Protein 5A8C (pdb70)

Sequence (299 aa):
ADYPIFSSQRFTADPAAVVYNGRLYIYCSHDSDATPGQSTYNIPDIITCISTDDLKNWTDHGEVFNAKRDSRWASSVSWAPSIVYRNNKFYLYYGNGGNNGIGVAVSDSPTGPFKDPLPGPLVSWNTPGVQPAQNMWLLFDPGVFVDDDGQAYMYFGGNGQNNIRVIKLGNDMISTVGSSAMMTTMSSAPRFFEAAYMHKYNGKYYFSYASDFSQGASKIEYMMSDKPTTGFQYKGVILPQPPDNYSNNNHHAIVEYKGNWYVVYHNRTVAKKQRGLDPVYQRNVCIDQMFYNADGTIKKQVVPTVDGLK

Nearest PDB structures (foldseek):
  5a8d-assembly1_A  TM=8.821E-01  e=5.296E-48  Acetivibrio thermocellus
  3c7o-assembly1_A  TM=9.087E-01  e=6.779E-29  Bacillus subtilis
  6euh-assembly2_B  TM=7.669E-01  e=1.061E-15  Bacteroides thetaiotaomicron VPI-5482
  3vsf-assembly4_D  TM=7.331E-01  e=1.934E-12  Acetivibrio thermocellus ATCC 27405
  6euj-assembly1_C  TM=7.008E-01  e=7.853E-12  Bacteroides thetaiotaomicron VPI-5482

Secondary structure (DSSP, 8-state):
--SSS--SSEEEEEEEEEETTEEEEEEEEEPPP-TT--S----EEEEEEESSSS--EEEEEEEEHHHH-SS-S--EEEEEEEETTEEEEEE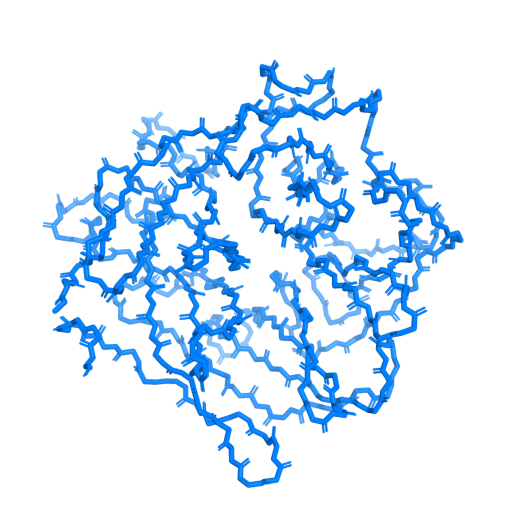E-TTS-EEEEEESSTT---B--SSS-SB-TTSTTT-S-SS------EEEE-TTS-EEEEEE-SSTT-EEEEEE-TTSSSEEEEEEEE--TTEEEEEEEEEETTEEEEEEEE-SBTBS--EEEEEESSSSS--EEEEEEE-PPTT-TT-----EEEEETTEEEEEEEE-HHHHHHT---TT--EEEEEEE-B-TTSPBPPP---SS---

Structure (mmCIF, N/CA/C/O backbone):
data_5A8C
#
_entry.id   5A8C
#
_cell.length_a   45.440
_cell.length_b   67.700
_cell.length_c   51.010
_cell.angle_alpha   90.00
_cell.angle_beta   113.09
_cell.angle_gamma   90.00
#
_symmetry.space_group_name_H-M   'P 1 21 1'
#
loop_
_entity.id
_entity.type
_entity.pdbx_description
1 polymer 'CARBOHYDRATE BINDING FAMILY 6'
2 non-polymer 'CALCIUM ION'
3 non-polymer 2-AMINO-2-HYDROXYMETHYL-PROPANE-1,3-DIOL
4 water water
#
loop_
_atom_site.group_PDB
_atom_site.id
_atom_site.type_symbol
_atom_site.label_atom_id
_atom_site.label_alt_id
_atom_site.label_comp_id
_atom_site.label_asym_id
_atom_site.label_entity_id
_atom_site.label_seq_id
_atom_site.pdbx_PDB_ins_code
_atom_site.Cartn_x
_atom_site.Cartn_y
_atom_site.Cartn_z
_atom_site.occupancy
_atom_site.B_iso_or_equiv
_atom_site.auth_seq_id
_atom_site.auth_comp_id
_atom_site.auth_asym_id
_atom_site.auth_atom_id
_atom_site.pdbx_PDB_model_num
ATOM 1 N N . ALA A 1 27 ? 0.428 27.386 52.912 1.00 22.93 31 ALA A N 1
ATOM 2 C CA . ALA A 1 27 ? 1.056 27.578 51.608 1.00 18.05 31 ALA A CA 1
ATOM 3 C C . ALA A 1 27 ? 0.778 26.397 50.742 1.00 16.49 31 ALA A C 1
ATOM 4 O O . ALA A 1 27 ? 0.534 25.290 51.217 1.00 21.45 31 ALA A O 1
ATOM 6 N N . ASP A 1 28 ? 0.913 26.593 49.453 1.00 13.73 32 ASP A N 1
ATOM 7 C CA . ASP A 1 28 ? 0.515 25.565 48.518 1.00 12.61 32 ASP A CA 1
ATOM 8 C C . ASP A 1 28 ? 1.675 24.702 48.102 1.00 11.19 32 ASP A C 1
ATOM 9 O O . ASP A 1 28 ? 2.847 25.128 48.100 1.00 12.10 32 ASP A O 1
ATOM 14 N N . TYR A 1 29 ? 1.375 23.478 47.678 1.00 11.64 33 TYR A N 1
ATOM 15 C CA . TYR A 1 29 ? 2.317 22.636 46.982 1.00 10.87 33 TYR A CA 1
ATOM 16 C C . TYR A 1 29 ? 1.556 21.832 45.933 1.00 11.12 33 TYR A C 1
ATOM 17 O O . TYR A 1 29 ? 0.615 21.113 46.283 1.00 13.20 33 TYR A O 1
ATOM 26 N N . PRO A 1 30 ? 1.945 21.895 44.671 1.00 10.36 34 PRO A N 1
ATOM 27 C CA . PRO A 1 30 ? 3.018 22.721 44.112 1.00 9.86 34 PRO A CA 1
ATOM 28 C C . PRO A 1 30 ? 2.637 24.216 44.101 1.00 9.13 34 PRO A C 1
ATOM 29 O O . PRO A 1 30 ? 1.464 24.568 44.140 1.00 10.43 34 PRO A O 1
ATOM 33 N N . ILE A 1 31 ? 3.646 25.085 44.056 1.00 7.57 35 ILE A N 1
ATOM 34 C CA . ILE A 1 31 ? 3.383 26.509 44.100 1.00 7.96 35 ILE A CA 1
ATOM 35 C C . ILE A 1 31 ? 2.836 27.087 42.817 1.00 8.35 35 ILE A C 1
ATOM 36 O O . ILE A 1 31 ? 2.158 28.119 42.847 1.00 10.13 35 ILE A O 1
ATOM 41 N N . PHE A 1 32 ? 3.142 26.469 41.673 1.00 7.54 36 PHE A N 1
ATOM 42 C CA . PHE A 1 32 ? 2.815 27.035 40.358 1.00 7.53 36 PHE A CA 1
ATOM 43 C C . PHE A 1 32 ? 2.675 25.937 39.347 1.00 7.65 36 PHE A C 1
ATOM 44 O O . PHE A 1 32 ? 3.656 25.241 39.040 1.00 8.31 36 PHE A O 1
ATOM 52 N N . SER A 1 33 ? 1.485 25.778 38.805 1.00 8.13 37 SER A N 1
ATOM 53 C CA A SER A 1 33 ? 1.239 24.684 37.853 0.80 8.90 37 SER A CA 1
ATOM 54 C CA B SER A 1 33 ? 1.097 24.688 37.924 0.20 7.92 37 SER A CA 1
ATOM 55 C C . SER A 1 33 ? 0.686 25.136 36.523 1.00 8.08 37 SER A C 1
ATOM 56 O O . SER A 1 33 ? 0.370 24.288 35.698 1.00 9.61 37 SER A O 1
ATOM 61 N N . GLN A 1 34 ? 0.578 26.446 36.302 1.00 7.49 38 GLN A N 1
ATOM 62 C CA . GLN A 1 34 ? -0.071 26.910 35.067 1.00 7.52 38 GLN A CA 1
ATOM 63 C C . GLN A 1 34 ? 0.620 26.433 33.812 1.00 7.80 38 GLN A C 1
ATOM 64 O O . GLN A 1 34 ? -0.026 26.064 32.832 1.00 9.11 38 GLN A O 1
ATOM 70 N N . ARG A 1 35 ? 1.950 26.520 33.821 1.00 7.35 39 ARG A N 1
ATOM 71 C CA . ARG A 1 35 ? 2.819 26.098 32.768 1.00 7.69 39 ARG A CA 1
ATOM 72 C C . ARG A 1 35 ? 3.992 25.410 33.429 1.00 6.99 39 ARG A C 1
ATOM 73 O O . ARG A 1 35 ? 4.251 25.649 34.601 1.00 7.62 39 ARG A O 1
ATOM 81 N N . PHE A 1 36 ? 4.722 24.583 32.675 1.00 6.83 40 PHE A N 1
ATOM 82 C CA . PHE A 1 36 ? 5.854 23.861 33.262 1.00 6.30 40 PHE A CA 1
ATOM 83 C C . PHE A 1 36 ? 7.095 24.760 33.347 1.00 6.00 40 PHE A C 1
ATOM 84 O O . PHE A 1 36 ? 7.364 25.569 32.449 1.00 6.97 40 PHE A O 1
ATOM 92 N N . THR A 1 37 ? 7.825 24.591 34.445 1.00 5.99 41 THR A N 1
ATOM 93 C CA . THR A 1 37 ? 8.951 25.465 34.789 1.00 6.30 41 THR A CA 1
ATOM 94 C C . THR A 1 37 ? 10.074 24.639 35.367 1.00 5.70 41 THR A C 1
ATOM 95 O O . THR A 1 37 ? 9.868 23.653 36.083 1.00 6.28 41 THR A O 1
ATOM 99 N N . ALA A 1 38 ? 11.318 25.081 35.097 1.00 5.45 42 ALA A N 1
ATOM 100 C CA . ALA A 1 38 ? 12.506 24.342 35.517 1.00 5.29 42 ALA A CA 1
ATOM 101 C C . ALA A 1 38 ? 13.666 25.310 35.780 1.00 4.72 42 ALA A C 1
ATOM 102 O O . ALA A 1 38 ? 13.621 26.496 35.419 1.00 5.47 42 ALA A O 1
ATOM 104 N N . ASP A 1 39 ? 14.687 24.777 36.426 1.00 4.76 43 ASP A N 1
ATOM 105 C CA . ASP A 1 39 ? 15.998 25.500 36.497 1.00 4.74 43 ASP A CA 1
ATOM 106 C C . ASP A 1 39 ? 15.881 26.896 37.080 1.00 4.66 43 ASP A C 1
ATOM 107 O O . ASP A 1 39 ? 16.354 27.879 36.504 1.00 5.43 43 ASP A O 1
ATOM 112 N N . PRO A 1 40 ? 15.205 27.038 38.230 1.00 4.88 44 PRO A N 1
ATOM 113 C CA . PRO A 1 40 ? 14.937 28.380 38.743 1.00 4.93 44 PRO A CA 1
ATOM 114 C C . PRO A 1 40 ? 16.162 29.181 39.148 1.00 4.72 44 PRO A C 1
ATOM 115 O O . PRO A 1 40 ? 17.164 28.605 39.641 1.00 5.71 44 PRO A O 1
ATOM 119 N N . ALA A 1 41 ? 16.016 30.489 39.071 1.00 5.14 45 ALA A N 1
ATOM 120 C CA . ALA A 1 41 ? 16.911 31.454 39.687 1.00 5.58 45 ALA A CA 1
ATOM 121 C C . ALA A 1 41 ? 16.039 32.527 40.334 1.00 5.45 45 ALA A C 1
ATOM 122 O O . ALA A 1 41 ? 14.938 32.797 39.878 1.00 8.80 45 ALA A O 1
ATOM 124 N N . ALA A 1 42 ? 16.532 33.178 41.364 1.00 5.77 46 ALA A N 1
ATOM 125 C CA . ALA A 1 42 ? 15.696 34.088 42.153 1.00 6.52 46 ALA A CA 1
ATOM 126 C C . ALA A 1 42 ? 16.401 35.360 42.519 1.00 6.41 46 ALA A C 1
ATOM 127 O O . ALA A 1 42 ? 17.610 35.386 42.751 1.00 7.03 46 ALA A O 1
ATOM 129 N N . VAL A 1 43 ? 15.637 36.451 42.638 1.00 6.59 47 VAL A N 1
ATOM 130 C CA . VAL A 1 43 ? 16.148 37.719 43.124 1.00 6.73 47 VAL A CA 1
ATOM 131 C C . VAL A 1 43 ? 15.089 38.388 43.970 1.00 6.50 47 VAL A C 1
ATOM 132 O O . VAL A 1 43 ? 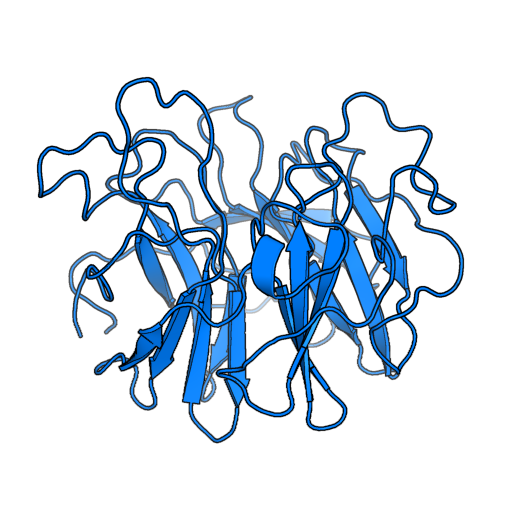13.882 38.229 43.720 1.00 7.33 47 VAL A O 1
ATOM 136 N N . VAL A 1 44 ? 15.528 39.180 44.925 1.00 6.64 48 VAL A N 1
ATOM 137 C CA . VAL A 1 44 ? 14.632 39.975 45.765 1.00 7.13 48 VAL A CA 1
ATOM 138 C C . VAL A 1 44 ? 14.672 41.424 45.283 1.00 7.45 48 VAL A C 1
ATOM 139 O O . VAL A 1 44 ? 15.764 41.987 45.047 1.00 8.63 48 VAL A O 1
ATOM 143 N N . TYR A 1 45 ? 13.503 42.019 45.120 1.00 7.76 49 TYR A N 1
ATOM 144 C CA . TYR A 1 45 ? 13.402 43.393 44.667 1.00 8.21 49 TYR A CA 1
ATOM 145 C C . TYR A 1 45 ? 12.133 43.985 45.246 1.00 8.91 49 TYR A C 1
ATOM 146 O O . TYR A 1 45 ? 11.045 43.420 45.091 1.00 9.22 49 TYR A O 1
ATOM 155 N N . ASN A 1 46 ? 12.258 45.156 45.873 1.00 9.96 50 ASN A N 1
ATOM 156 C CA . ASN A 1 46 ? 11.112 45.899 46.414 1.00 11.84 50 ASN A CA 1
ATOM 157 C C . ASN A 1 46 ? 10.171 45.052 47.226 1.00 10.64 50 ASN A C 1
ATOM 158 O O . ASN A 1 46 ? 8.949 45.120 47.088 1.00 12.55 50 ASN A O 1
ATOM 163 N N . GLY A 1 47 ? 10.753 44.215 48.073 1.00 9.91 51 GLY A N 1
ATOM 164 C CA . GLY A 1 47 ? 10.007 43.437 49.010 1.00 10.36 51 GLY A CA 1
ATOM 165 C C . GLY A 1 47 ? 9.435 42.141 48.475 1.00 9.69 51 GLY A C 1
ATOM 166 O O . GLY A 1 47 ? 8.788 41.446 49.244 1.00 10.71 51 GLY A O 1
ATOM 167 N N . ARG A 1 48 ? 9.646 41.846 47.191 1.00 8.80 52 ARG A N 1
ATOM 168 C CA . ARG A 1 48 ? 9.133 40.635 46.574 1.00 8.51 52 ARG A CA 1
ATOM 169 C C . ARG A 1 48 ? 10.283 39.714 46.214 1.00 7.90 52 ARG A C 1
ATOM 170 O O . ARG A 1 48 ? 11.387 40.139 45.853 1.00 8.49 52 ARG A O 1
ATOM 178 N N . LEU A 1 49 ? 9.982 38.420 46.234 1.00 7.73 53 LEU A N 1
ATOM 179 C CA . LEU A 1 49 ? 10.866 37.366 45.734 1.00 7.29 53 LEU A CA 1
ATOM 180 C C . LEU A 1 49 ? 10.391 36.982 44.340 1.00 6.97 53 LEU A C 1
ATOM 181 O O . LEU A 1 49 ? 9.240 36.536 44.181 1.00 8.11 53 LEU A O 1
ATOM 186 N N . TYR A 1 50 ? 11.246 37.206 43.345 1.00 6.61 54 TYR A N 1
ATOM 187 C CA . TYR A 1 50 ? 10.982 36.876 41.950 1.00 6.96 54 TYR A CA 1
ATOM 188 C C . TYR A 1 50 ? 11.764 35.621 41.624 1.00 6.78 54 TYR A C 1
ATOM 189 O O . TYR A 1 50 ? 12.954 35.520 41.890 1.00 8.03 54 TYR A O 1
ATOM 198 N N . ILE A 1 51 ? 11.077 34.683 40.942 1.00 6.36 55 ILE A N 1
ATOM 199 C CA . ILE A 1 51 ? 11.709 33.433 40.456 1.00 6.39 55 ILE A CA 1
ATOM 200 C C . ILE A 1 51 ? 11.562 33.390 38.942 1.00 6.05 55 ILE A C 1
ATOM 201 O O . ILE A 1 51 ? 10.461 33.589 38.410 1.00 7.92 55 ILE A O 1
ATOM 206 N N . TYR A 1 52 ? 12.704 33.169 38.273 1.00 5.45 56 TYR A N 1
ATOM 207 C CA . TYR A 1 52 ? 12.765 33.061 36.827 1.00 5.52 56 TYR A CA 1
ATOM 208 C C . TYR A 1 52 ? 13.107 31.624 36.498 1.00 5.50 56 TYR A C 1
ATOM 209 O O . TYR A 1 52 ? 14.053 31.069 37.094 1.00 6.25 56 TYR A O 1
ATOM 218 N N . CYS A 1 53 ? 12.450 31.053 35.501 1.00 5.50 57 CYS A N 1
ATOM 219 C CA . CYS A 1 53 ? 12.591 29.639 35.213 1.00 5.57 57 CYS A CA 1
ATOM 220 C C . CYS A 1 53 ? 12.699 29.413 33.705 1.00 5.54 57 CYS A C 1
ATOM 221 O O . CYS A 1 53 ? 12.078 30.117 32.910 1.00 6.07 57 CYS A O 1
ATOM 224 N N . SER A 1 54 ? 13.430 28.365 33.328 1.00 5.52 58 SER A N 1
ATOM 225 C CA . SER A 1 54 ? 13.221 27.774 32.009 1.00 5.58 58 SER A CA 1
ATOM 226 C C . SER A 1 54 ? 11.739 27.470 31.834 1.00 5.67 58 SER A C 1
ATOM 227 O O . SER A 1 54 ? 11.172 26.808 32.715 1.00 6.28 58 SER A O 1
ATOM 230 N N . HIS A 1 55 ? 11.116 27.924 30.759 1.00 5.59 59 HIS A N 1
ATOM 231 C CA . HIS A 1 55 ? 9.738 27.504 30.459 1.00 6.02 59 HIS A CA 1
ATOM 232 C C . HIS A 1 55 ? 9.781 26.206 29.651 1.00 6.07 59 HIS A C 1
ATOM 233 O O . HIS A 1 55 ? 10.207 26.209 28.496 1.00 7.48 59 HIS A O 1
ATOM 240 N N . ASP A 1 56 ? 9.466 25.084 30.294 1.00 6.21 60 ASP A N 1
ATOM 241 C CA . ASP A 1 56 ? 9.323 23.815 29.614 1.00 6.68 60 ASP A CA 1
ATOM 242 C C . ASP A 1 56 ? 8.036 23.860 28.798 1.00 6.57 60 ASP A C 1
ATOM 243 O O . ASP A 1 56 ? 6.947 23.829 29.377 1.00 7.88 60 ASP A O 1
ATOM 248 N N . SER A 1 57 ? 8.137 23.932 27.490 1.00 7.27 61 SER A N 1
ATOM 249 C CA . SER A 1 57 ? 6.942 23.973 26.648 1.00 7.89 61 SER A CA 1
ATOM 250 C C . SER A 1 57 ? 6.116 22.702 26.824 1.00 7.17 61 SER A C 1
ATOM 251 O O . SER A 1 57 ? 6.640 21.623 27.077 1.00 7.93 61 SER A O 1
ATOM 254 N N . ASP A 1 58 ? 4.792 22.817 26.712 1.00 7.82 62 ASP A N 1
ATOM 255 C CA . ASP A 1 58 ? 3.978 21.628 26.728 1.00 7.80 62 ASP A CA 1
ATOM 256 C C . ASP A 1 58 ? 4.523 20.604 25.734 1.00 7.41 62 ASP A C 1
ATOM 257 O O . ASP A 1 58 ? 4.884 20.943 24.604 1.00 7.99 62 ASP A O 1
ATOM 262 N N . ALA A 1 59 ? 4.540 19.352 26.139 1.00 7.70 63 ALA A N 1
ATOM 263 C CA . ALA A 1 59 ? 5.141 18.287 25.345 1.00 8.34 63 ALA A CA 1
ATOM 264 C C . ALA A 1 59 ? 4.555 18.171 23.958 1.00 8.75 63 ALA A C 1
ATOM 265 O O . ALA A 1 59 ? 3.334 18.324 23.816 1.00 10.85 63 ALA A O 1
ATOM 267 N N . THR A 1 60 ? 5.400 17.880 22.986 1.00 8.92 64 THR A N 1
ATOM 268 C CA . THR A 1 60 ? 4.962 17.700 21.616 1.00 10.05 64 THR A CA 1
ATOM 269 C C . THR A 1 60 ? 5.236 16.284 21.166 1.00 9.51 64 THR A C 1
ATOM 270 O O . THR A 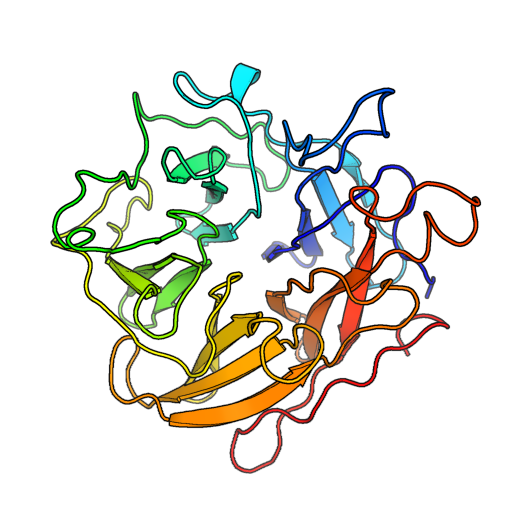1 60 ? 6.209 15.680 21.612 1.00 10.69 64 THR A O 1
ATOM 274 N N . PRO A 1 61 ? 4.449 15.748 20.222 1.00 10.37 65 PRO A N 1
ATOM 275 C CA . PRO A 1 61 ? 4.759 14.439 19.672 1.00 11.03 65 PRO A CA 1
ATOM 276 C C . PRO A 1 61 ? 6.097 14.449 18.953 1.00 11.36 65 PRO A C 1
ATOM 277 O O . PRO A 1 61 ? 6.384 15.349 18.166 1.00 12.87 65 PRO A O 1
ATOM 281 N N . GLY A 1 62 ? 6.917 13.462 19.299 1.00 11.93 66 GLY A N 1
ATOM 282 C CA . GLY A 1 62 ? 8.265 13.385 18.765 1.00 12.96 66 GLY A CA 1
ATOM 283 C C . GLY A 1 62 ? 9.344 14.038 19.593 1.00 12.09 66 GLY A C 1
ATOM 284 O O . GLY A 1 62 ? 10.519 13.931 19.251 1.00 14.37 66 GLY A O 1
ATOM 285 N N . GLN A 1 63 ? 8.978 14.722 20.664 1.00 10.38 67 GLN A N 1
ATOM 286 C CA . GLN A 1 63 ? 9.945 15.436 21.449 1.00 9.25 67 GLN A CA 1
ATOM 287 C C . GLN A 1 63 ? 10.953 14.518 22.083 1.00 9.55 67 GLN A C 1
ATOM 288 O O . GLN A 1 63 ? 10.593 13.573 22.780 1.00 11.74 67 GLN A O 1
ATOM 294 N N . SER A 1 64 ? 12.234 14.815 21.862 1.00 9.24 68 SER A N 1
ATOM 295 C CA . SER A 1 64 ? 13.311 13.999 22.425 1.00 10.13 68 SER A CA 1
ATOM 296 C C . SER A 1 64 ? 14.452 14.860 22.971 1.00 9.49 68 SER A C 1
ATOM 297 O O . SER A 1 64 ? 15.552 14.375 23.180 1.00 12.17 68 SER A O 1
ATOM 300 N N . THR A 1 65 ? 14.190 16.139 23.198 1.00 8.53 69 THR A N 1
ATOM 301 C CA . THR A 1 65 ? 15.113 17.025 23.877 1.00 9.37 69 THR A CA 1
ATOM 302 C C . THR A 1 65 ? 14.276 18.197 24.421 1.00 7.84 69 THR A C 1
ATOM 303 O O . THR A 1 65 ? 13.050 18.234 24.302 1.00 8.07 69 THR A O 1
ATOM 307 N N . TYR A 1 66 ? 14.974 19.116 25.065 1.00 7.59 70 TYR A N 1
ATOM 308 C CA . TYR A 1 66 ? 14.355 20.288 25.627 1.00 7.35 70 TYR A CA 1
ATOM 309 C C . TYR A 1 66 ? 13.570 21.072 24.586 1.00 7.58 70 TYR A C 1
ATOM 310 O O . TYR A 1 66 ? 13.927 21.081 23.401 1.00 8.53 70 TYR A O 1
ATOM 319 N N . ASN A 1 67 ? 12.554 21.796 25.049 1.00 6.82 71 ASN A N 1
ATOM 320 C CA . ASN A 1 67 ? 11.889 22.815 24.245 1.00 7.05 71 ASN A CA 1
ATOM 321 C C . ASN A 1 67 ? 11.616 24.010 25.151 1.00 6.50 71 ASN A C 1
ATOM 322 O O . ASN A 1 67 ? 10.530 24.122 25.718 1.00 7.30 71 ASN A O 1
ATOM 327 N N . ILE A 1 68 ? 12.668 24.810 25.350 1.00 6.63 72 ILE A N 1
ATOM 328 C CA . ILE A 1 68 ? 12.689 25.930 26.301 1.00 6.67 72 ILE A CA 1
ATOM 329 C C . ILE A 1 68 ? 12.992 27.210 25.479 1.00 6.64 72 ILE A C 1
ATOM 330 O O . ILE A 1 68 ? 14.166 27.614 25.358 1.00 6.81 72 ILE A O 1
ATOM 335 N N . PRO A 1 69 ? 11.967 27.848 24.906 1.00 6.81 73 PRO A N 1
ATOM 336 C CA . PRO A 1 69 ? 12.174 28.991 24.031 1.00 7.41 73 PRO A CA 1
ATOM 337 C C . PRO A 1 69 ? 12.213 30.310 24.768 1.00 6.96 73 PRO A C 1
ATOM 338 O O . PRO A 1 69 ? 12.512 31.348 24.187 1.00 7.82 73 PRO A O 1
ATOM 342 N N . ASP A 1 70 ? 11.754 30.281 26.022 1.00 6.48 74 ASP A N 1
ATOM 343 C CA . ASP A 1 70 ? 11.465 31.484 26.782 1.00 6.68 74 ASP A CA 1
ATOM 344 C C . ASP A 1 70 ? 11.641 31.208 28.295 1.00 6.13 74 ASP A C 1
ATOM 345 O O . ASP A 1 70 ? 11.867 30.072 28.691 1.00 6.30 74 ASP A O 1
ATOM 350 N N . ILE A 1 71 ? 11.545 32.300 29.057 1.00 6.61 75 ILE A N 1
ATOM 351 C CA A ILE A 1 71 ? 11.766 32.313 30.505 0.80 6.48 75 ILE A CA 1
ATOM 352 C CA B ILE A 1 71 ? 11.764 32.311 30.498 0.20 6.51 75 ILE A CA 1
ATOM 353 C C . ILE A 1 71 ? 10.470 32.792 31.187 1.00 6.20 75 ILE A C 1
ATOM 354 O O . ILE A 1 71 ? 10.011 33.889 30.894 1.00 7.61 75 ILE A O 1
ATOM 363 N N . THR A 1 72 ? 10.009 32.017 32.158 1.00 6.35 76 THR A N 1
ATOM 364 C CA . THR A 1 72 ? 8.837 32.338 32.970 1.00 6.90 76 THR A CA 1
ATOM 365 C C . THR A 1 72 ? 9.261 33.089 34.204 1.00 6.72 76 THR A C 1
ATOM 366 O O . THR A 1 72 ? 10.307 32.781 34.774 1.00 7.50 76 THR A O 1
ATOM 370 N N . CYS A 1 73 ? 8.427 34.022 34.685 1.00 6.98 77 CYS A N 1
ATOM 371 C CA . CYS A 1 73 ? 8.709 34.684 35.965 1.00 6.72 77 CYS A CA 1
ATOM 372 C C . CYS A 1 73 ? 7.447 34.640 36.814 1.00 6.41 77 CYS A C 1
ATOM 373 O O . CYS A 1 73 ? 6.335 34.968 36.336 1.00 7.39 77 CYS A O 1
ATOM 376 N N . ILE A 1 74 ? 7.613 34.277 38.091 1.00 6.61 78 ILE A N 1
ATOM 377 C CA . ILE A 1 74 ? 6.554 34.352 39.122 1.00 7.02 78 ILE A CA 1
ATOM 378 C C . ILE A 1 74 ? 7.135 35.123 40.302 1.00 6.87 78 ILE A C 1
ATOM 379 O O . ILE A 1 74 ? 8.342 35.186 40.488 1.00 7.58 78 ILE A O 1
ATOM 384 N N . SER A 1 75 ? 6.259 35.667 41.151 1.00 7.58 79 SER A N 1
ATOM 385 C CA . SER A 1 75 ? 6.765 36.361 42.327 1.00 7.52 79 SER A CA 1
ATOM 386 C C . SER A 1 75 ? 5.789 36.315 43.452 1.00 7.89 79 SER A C 1
ATOM 387 O O . SER A 1 75 ? 4.591 36.050 43.308 1.00 9.03 79 SER A O 1
ATOM 390 N N . THR A 1 76 ? 6.302 36.674 44.634 1.00 8.22 80 THR A N 1
ATOM 391 C CA . THR A 1 76 ? 5.495 36.729 45.843 1.00 8.87 80 THR A CA 1
ATOM 392 C C . THR A 1 76 ? 6.011 37.805 46.774 1.00 8.89 80 THR A C 1
ATOM 393 O O . THR A 1 76 ? 7.184 38.106 46.792 1.00 9.41 80 THR A O 1
ATOM 397 N N . ASP A 1 77 ? 5.102 38.321 47.610 1.00 10.10 81 ASP A N 1
ATOM 398 C CA . ASP A 1 77 ? 5.508 39.132 48.760 1.00 11.74 81 ASP A CA 1
ATOM 399 C C . ASP A 1 77 ? 5.225 38.480 50.080 1.00 11.31 81 ASP A C 1
ATOM 400 O O . ASP A 1 77 ? 5.461 39.105 51.105 1.00 12.48 81 ASP A O 1
ATOM 405 N N . ASP A 1 78 ? 4.755 37.252 50.072 1.00 11.04 82 ASP A N 1
ATOM 406 C CA . ASP A 1 78 ? 4.312 36.607 51.296 1.00 12.51 82 ASP A CA 1
ATOM 407 C C . ASP A 1 78 ? 4.596 35.129 51.372 1.00 11.74 82 ASP A C 1
ATOM 408 O O . ASP A 1 78 ? 4.267 34.493 52.379 1.00 13.65 82 ASP A O 1
ATOM 413 N N . LEU A 1 79 ? 5.220 34.546 50.321 1.00 11.06 83 LEU A N 1
ATOM 414 C CA . LEU A 1 79 ? 5.468 33.149 50.258 1.00 11.34 83 LEU A CA 1
ATOM 415 C C . LEU A 1 79 ? 4.174 32.290 50.334 1.00 11.65 83 LEU A C 1
ATOM 416 O O . LEU A 1 79 ? 4.268 31.114 50.694 1.00 12.99 83 LEU A O 1
ATOM 421 N N . LYS A 1 80 ? 3.066 32.874 49.911 1.00 12.45 84 LYS A N 1
ATOM 422 C CA . LYS A 1 80 ? 1.772 32.211 49.874 1.00 12.75 84 LYS A CA 1
ATOM 423 C C . LYS A 1 80 ? 1.088 32.413 48.544 1.00 11.10 84 LYS A C 1
ATOM 424 O O . LYS A 1 80 ? 0.558 31.418 47.963 1.00 13.62 84 LYS A O 1
ATOM 430 N N . ASN A 1 81 ? 0.960 33.660 48.101 1.00 11.54 85 ASN A N 1
ATOM 431 C CA . ASN A 1 81 ? 0.307 34.018 46.855 1.00 11.26 85 ASN A CA 1
ATOM 432 C C . ASN A 1 81 ? 1.402 34.256 45.843 1.00 10.40 85 ASN A C 1
ATOM 433 O O . ASN A 1 81 ? 2.212 35.172 46.050 1.00 11.56 85 ASN A O 1
ATOM 438 N N . TRP A 1 82 ? 1.409 33.468 44.784 1.00 9.34 86 TRP A N 1
ATOM 439 C CA . TRP A 1 82 ? 2.359 33.612 43.704 1.00 9.25 86 TRP A CA 1
ATOM 440 C C . TRP A 1 82 ? 1.686 34.252 42.511 1.00 9.91 86 TRP A C 1
ATOM 441 O O . TRP A 1 82 ? 0.667 33.727 42.015 1.00 11.39 86 TRP A O 1
ATOM 452 N N . THR A 1 83 ? 2.203 35.359 42.042 1.00 9.31 87 THR A N 1
ATOM 453 C CA . THR A 1 83 ? 1.707 36.026 40.856 1.00 9.08 87 THR A CA 1
ATOM 454 C C . THR A 1 83 ? 2.447 35.546 39.639 1.00 8.65 87 THR A C 1
ATOM 455 O O . THR A 1 83 ? 3.677 35.448 39.636 1.00 9.11 87 THR A O 1
ATOM 459 N N . ASP A 1 84 ? 1.712 35.220 38.589 1.00 8.44 88 ASP A N 1
ATOM 460 C CA . ASP A 1 84 ? 2.261 34.804 37.307 1.00 8.65 88 ASP A CA 1
ATOM 461 C C . ASP A 1 84 ? 2.526 36.004 36.471 1.00 8.63 88 ASP A C 1
ATOM 462 O O . ASP A 1 84 ? 1.603 36.707 36.070 1.00 10.68 88 ASP A O 1
ATOM 467 N N . HIS A 1 85 ? 3.808 36.252 36.129 1.00 7.89 89 HIS A N 1
ATOM 468 C CA . HIS A 1 85 ? 4.181 37.353 35.255 1.00 8.52 89 HIS A CA 1
ATOM 469 C C . HIS A 1 85 ? 4.367 36.941 33.808 1.00 8.59 89 HIS A C 1
ATOM 470 O O . HIS A 1 85 ? 4.831 37.748 32.977 1.00 10.69 89 HIS A O 1
ATOM 477 N N . GLY A 1 86 ? 4.041 35.678 33.463 1.00 8.50 90 GLY A N 1
ATOM 478 C CA . GLY A 1 86 ? 4.170 35.217 32.107 1.00 8.76 90 GLY A CA 1
ATOM 479 C C . GLY A 1 86 ? 5.611 34.953 31.714 1.00 8.09 90 GLY A C 1
ATOM 480 O O . GLY A 1 86 ? 6.500 34.777 32.581 1.00 8.93 90 GLY A O 1
ATOM 481 N N . GLU A 1 87 ? 5.850 34.895 30.427 1.00 7.83 91 GLU A N 1
ATOM 482 C CA . GLU A 1 87 ? 7.166 34.716 29.889 1.00 8.04 91 GLU A CA 1
ATOM 483 C C . GLU A 1 87 ? 7.737 36.081 29.591 1.00 8.39 91 GLU A C 1
ATOM 484 O O . GLU A 1 87 ? 7.227 36.812 28.781 1.00 11.66 91 GLU A O 1
ATOM 490 N N . VAL A 1 88 ? 8.846 36.410 30.259 1.00 7.40 92 VAL A N 1
ATOM 491 C CA . VAL A 1 88 ? 9.442 37.736 30.274 1.00 7.36 92 VAL A CA 1
ATOM 492 C C . VAL A 1 88 ? 10.603 37.909 29.307 1.00 7.12 92 VAL A C 1
ATOM 493 O O . VAL A 1 88 ? 11.041 39.025 29.104 1.00 7.95 92 VAL A O 1
ATOM 497 N N . PHE A 1 89 ? 11.033 36.807 28.685 1.00 7.14 93 PHE A N 1
ATOM 498 C CA . PHE A 1 89 ? 12.087 36.815 27.697 1.00 6.89 93 PHE A CA 1
ATOM 499 C C . PHE A 1 89 ? 11.818 35.662 26.768 1.00 7.22 93 PHE A C 1
ATOM 500 O O . PHE A 1 89 ? 11.604 34.553 27.227 1.00 7.70 93 PHE A O 1
ATOM 508 N N . ASN A 1 90 ? 11.957 35.920 25.443 1.00 7.34 94 ASN A N 1
ATOM 509 C CA . ASN A 1 90 ? 11.823 34.907 24.420 1.00 7.57 94 ASN A CA 1
ATOM 510 C C . ASN A 1 90 ? 13.033 35.051 23.518 1.00 7.28 94 ASN A C 1
ATOM 511 O O . ASN A 1 90 ? 13.218 36.120 22.980 1.00 7.95 94 ASN A O 1
ATOM 516 N N . ALA A 1 91 ? 13.853 34.023 23.399 1.00 7.36 95 ALA A N 1
ATOM 517 C CA . ALA A 1 91 ? 15.133 34.203 22.697 1.00 7.94 95 ALA A CA 1
ATOM 518 C C . ALA A 1 91 ? 14.973 34.659 21.266 1.00 8.11 95 ALA A C 1
ATOM 519 O O . ALA A 1 91 ? 15.683 35.551 20.812 1.00 8.72 95 ALA A O 1
ATOM 521 N N . LYS A 1 92 ? 14.051 34.062 20.524 1.00 8.35 96 LYS A N 1
ATOM 522 C CA . LYS A 1 92 ? 13.881 34.467 19.113 1.00 8.91 96 LYS A CA 1
ATOM 523 C C . LYS A 1 92 ? 13.339 35.874 18.959 1.00 9.57 96 LYS A C 1
ATOM 524 O O . LYS A 1 92 ? 13.697 36.585 18.045 1.00 11.76 96 LYS A O 1
ATOM 530 N N . ARG A 1 93 ? 12.428 36.259 19.858 1.00 9.20 97 ARG A N 1
ATOM 531 C CA . ARG A 1 93 ? 11.801 37.573 19.765 1.00 10.36 97 ARG A CA 1
ATOM 532 C C . ARG A 1 93 ? 12.712 38.694 20.289 1.00 9.63 97 ARG A C 1
ATOM 533 O O . ARG A 1 93 ? 12.606 39.833 19.874 1.00 11.84 97 ARG A O 1
ATOM 541 N N . ASP A 1 94 ? 13.541 38.358 21.289 1.00 8.32 98 ASP A N 1
ATOM 542 C CA . ASP A 1 94 ? 14.175 39.361 22.153 1.00 8.05 98 ASP A CA 1
ATOM 543 C C . ASP A 1 94 ? 15.704 39.337 22.057 1.00 7.85 98 ASP A C 1
ATOM 544 O O . ASP A 1 94 ? 16.324 40.112 22.772 1.00 9.32 98 ASP A O 1
ATOM 549 N N . SER A 1 95 ? 16.279 38.532 21.170 1.00 8.19 99 SER A N 1
ATOM 550 C CA . SER A 1 95 ? 17.668 38.550 20.836 1.00 8.62 99 SER A CA 1
ATOM 551 C C . SER A 1 95 ? 17.815 38.484 19.339 1.00 8.72 99 SER A C 1
ATOM 552 O O . SER A 1 95 ? 16.926 37.994 18.630 1.00 10.50 99 SER A O 1
ATOM 555 N N . ARG A 1 96 ? 18.974 38.907 18.852 1.00 9.18 100 ARG A N 1
ATOM 556 C CA . ARG A 1 96 ? 19.287 38.882 17.433 1.00 10.34 100 ARG A CA 1
ATOM 557 C C . ARG A 1 96 ? 20.002 37.629 17.002 1.00 10.54 100 ARG A C 1
ATOM 558 O O . ARG A 1 96 ? 20.140 37.413 15.803 1.00 14.57 100 ARG A O 1
ATOM 566 N N . TRP A 1 97 ? 20.397 36.776 17.940 1.00 9.33 101 TRP A N 1
ATOM 567 C CA . TRP A 1 97 ? 21.274 35.665 17.607 1.00 9.60 101 TRP A CA 1
ATOM 568 C C . TRP A 1 97 ? 20.864 34.318 18.206 1.00 9.09 101 TRP A C 1
ATOM 569 O O . TRP A 1 97 ? 21.322 33.301 17.742 1.00 10.64 101 TRP A O 1
ATOM 580 N N . ALA A 1 98 ? 20.044 34.326 19.263 1.00 8.23 102 ALA A N 1
ATOM 581 C CA . ALA A 1 98 ? 19.742 33.093 20.002 1.00 8.05 102 ALA A CA 1
ATOM 582 C C . ALA A 1 98 ? 18.364 32.572 19.647 1.00 7.91 102 ALA A C 1
ATOM 583 O O . ALA A 1 98 ? 17.489 33.304 19.228 1.00 9.60 102 ALA A O 1
ATOM 585 N N . SER A 1 99 ? 18.206 31.272 19.858 1.00 8.26 103 SER A N 1
ATOM 586 C CA A SER A 1 99 ? 17.001 30.529 19.555 0.60 8.84 103 SER A CA 1
ATOM 587 C CA B SER A 1 99 ? 16.893 30.691 19.623 0.40 8.63 103 SER A CA 1
ATOM 588 C C . SER A 1 99 ? 16.293 29.989 20.797 1.00 7.45 103 SER A C 1
ATOM 589 O O . SER A 1 99 ? 15.071 29.738 20.746 1.00 8.35 103 SER A O 1
ATOM 594 N N . VAL A 1 100 ? 17.025 29.729 21.863 1.00 6.94 104 VAL A N 1
ATOM 595 C CA . VAL A 1 100 ? 16.486 29.097 23.072 1.00 6.83 104 VAL A CA 1
ATOM 596 C C . VAL A 1 100 ? 17.024 29.853 24.283 1.00 6.80 104 VAL A C 1
ATOM 597 O O . VAL A 1 100 ? 18.051 30.543 24.182 1.00 6.89 104 VAL A O 1
ATOM 601 N N . SER A 1 101 ? 16.413 29.615 25.438 1.00 6.34 105 SER A N 1
ATOM 602 C CA . SER A 1 101 ? 16.804 30.331 26.646 1.00 6.06 105 SER A CA 1
ATOM 603 C C . SER A 1 101 ? 16.790 29.421 27.855 1.00 5.67 105 SER A C 1
ATOM 604 O O . SER A 1 101 ? 15.852 29.409 28.617 1.00 7.51 105 SER A O 1
ATOM 607 N N . TRP A 1 102 ? 17.856 28.628 28.035 1.00 5.80 106 TRP A N 1
ATOM 608 C CA . TRP A 1 102 ? 17.896 27.622 29.070 1.00 6.12 106 TRP A CA 1
ATOM 609 C C . TRP A 1 102 ? 18.490 28.176 30.354 1.00 5.57 106 TRP A C 1
ATOM 610 O O . TRP A 1 102 ? 19.586 28.776 30.323 1.00 5.89 106 TRP A O 1
ATOM 621 N N . ALA A 1 103 ? 17.873 27.874 31.493 1.00 5.40 107 ALA A N 1
ATOM 622 C CA . ALA A 1 103 ? 18.484 27.979 32.821 1.00 5.08 107 ALA A CA 1
ATOM 623 C C . ALA A 1 103 ? 18.947 29.392 33.152 1.00 5.17 107 ALA A C 1
ATOM 624 O O . ALA A 1 103 ? 20.138 29.706 33.154 1.00 5.59 107 ALA A O 1
ATOM 626 N N . PRO A 1 104 ? 17.994 30.285 33.420 1.00 5.19 108 PRO A N 1
ATOM 627 C CA . PRO A 1 104 ? 18.338 31.688 33.625 1.00 5.82 108 PRO A CA 1
ATOM 628 C C . PRO A 1 104 ? 19.160 31.928 34.877 1.00 5.55 108 PRO A C 1
ATOM 629 O O . PRO A 1 104 ? 19.074 31.221 35.884 1.00 6.17 108 PRO A O 1
ATOM 633 N N . SER A 1 105 ? 19.910 33.041 34.858 1.00 5.52 109 SER A N 1
ATOM 634 C CA . SER A 1 105 ? 20.546 33.609 36.051 1.00 5.23 109 SER A CA 1
ATOM 635 C C . SER A 1 105 ? 20.137 35.068 36.106 1.00 5.32 109 SER A C 1
ATOM 636 O O . SER A 1 105 ? 20.241 35.773 35.119 1.00 6.61 109 SER A O 1
ATOM 639 N N . ILE A 1 106 ? 19.617 35.523 37.262 1.00 5.62 110 ILE A N 1
ATOM 640 C CA . ILE A 1 106 ? 19.112 36.888 37.407 1.00 5.56 110 ILE A CA 1
ATOM 641 C C . ILE A 1 106 ? 20.003 37.658 38.398 1.00 5.40 110 ILE A C 1
ATOM 642 O O . ILE A 1 106 ? 20.330 37.142 39.483 1.00 6.19 110 ILE A O 1
ATOM 647 N N . VAL A 1 107 ? 20.262 38.905 38.057 1.00 5.64 111 VAL A N 1
ATOM 648 C CA . VAL A 1 107 ? 21.004 39.834 38.933 1.00 5.84 111 VAL A CA 1
ATOM 649 C C . VAL A 1 107 ? 20.309 41.191 38.836 1.00 5.92 111 VAL A C 1
ATOM 650 O O . VAL A 1 107 ? 19.976 41.658 37.752 1.00 6.88 111 VAL A O 1
ATOM 654 N N . TYR A 1 108 ? 20.161 41.844 40.008 1.00 6.20 112 TYR A N 1
ATOM 655 C CA . TYR A 1 108 ? 19.716 43.241 40.100 1.00 6.67 112 TYR A CA 1
ATOM 656 C C . TYR A 1 108 ? 20.947 44.114 40.389 1.00 7.05 112 TYR A C 1
ATOM 657 O O . TYR A 1 108 ? 21.592 43.918 41.407 1.00 8.13 112 TYR A O 1
ATOM 666 N N . ARG A 1 109 ? 21.282 44.981 39.433 1.00 7.20 113 ARG A N 1
ATOM 667 C CA . ARG A 1 109 ? 22.474 45.841 39.602 1.00 7.07 113 ARG A CA 1
ATOM 668 C C . ARG A 1 109 ? 22.229 47.107 38.844 1.00 7.99 113 ARG A C 1
ATOM 669 O O . ARG A 1 109 ? 21.571 47.074 37.785 1.00 8.79 113 ARG A O 1
ATOM 677 N N . ASN A 1 110 ? 22.750 48.237 39.302 1.00 10.10 114 ASN A N 1
ATOM 678 C CA . ASN A 1 110 ? 22.600 49.477 38.519 1.00 12.48 114 ASN A CA 1
ATOM 679 C C . ASN A 1 110 ? 21.153 49.843 38.336 1.00 11.23 114 ASN A C 1
ATOM 680 O O . ASN A 1 110 ? 20.839 50.531 37.373 1.00 13.55 114 ASN A O 1
ATOM 685 N N . ASN A 1 111 ? 20.289 49.419 39.235 1.00 10.46 115 ASN A N 1
ATOM 686 C CA . ASN A 1 111 ? 18.868 49.626 39.122 1.00 11.28 115 ASN A CA 1
ATOM 687 C C . ASN A 1 111 ? 18.291 49.050 37.815 1.00 10.68 115 ASN A C 1
ATOM 688 O O . ASN A 1 111 ? 17.249 49.516 37.313 1.00 12.27 115 ASN A O 1
ATOM 693 N N . LYS A 1 112 ? 18.880 47.963 37.347 1.00 9.44 116 LYS A N 1
ATOM 694 C CA . LYS A 1 112 ? 18.442 47.222 36.168 1.00 8.39 116 LYS A CA 1
ATOM 695 C C . LYS A 1 112 ? 18.492 45.742 36.506 1.00 6.73 116 LYS A C 1
ATOM 696 O O . LYS A 1 112 ? 19.085 45.312 37.505 1.00 7.61 116 LYS A O 1
ATOM 702 N N . PHE A 1 113 ? 17.873 44.951 35.644 1.00 6.38 117 PHE A N 1
ATOM 703 C CA . PHE A 1 113 ? 17.796 43.519 35.787 1.00 6.08 117 PHE A CA 1
ATOM 704 C C . PHE A 1 113 ? 18.509 42.865 34.604 1.00 6.10 117 PHE A C 1
ATOM 705 O O . PHE A 1 113 ? 18.243 43.199 33.450 1.00 7.07 117 PHE A O 1
ATOM 713 N N . TYR A 1 114 ? 19.424 41.956 34.946 1.00 5.77 118 TYR A N 1
ATOM 714 C CA . TYR A 1 114 ? 20.246 41.258 33.966 1.00 5.82 118 TYR A CA 1
ATOM 715 C C . TYR A 1 114 ? 19.924 39.785 34.060 1.00 5.66 118 TYR A C 1
ATOM 716 O O . TYR A 1 114 ? 20.039 39.179 35.142 1.00 6.26 118 TYR A O 1
ATOM 725 N N . LEU A 1 115 ? 19.453 39.226 32.954 1.00 6.02 119 LEU A N 1
ATOM 726 C CA . LEU A 1 115 ? 18.968 37.864 32.850 1.00 5.99 119 LEU A CA 1
ATOM 727 C C . LEU A 1 115 ? 19.869 37.123 31.869 1.00 5.87 119 LEU A C 1
ATOM 728 O O . LEU A 1 115 ? 19.802 37.352 30.677 1.00 7.33 119 LEU A O 1
ATOM 733 N N . TYR A 1 116 ? 20.708 36.262 32.404 1.00 5.52 120 TYR A N 1
ATOM 734 C CA . TYR A 1 116 ? 21.658 35.493 31.581 1.00 5.54 120 TYR A CA 1
ATOM 735 C C . TYR A 1 116 ? 21.027 34.172 31.223 1.00 5.42 120 TYR A C 1
ATOM 736 O O . TYR A 1 116 ? 20.216 33.643 32.009 1.00 6.72 120 TYR A O 1
ATOM 745 N N . TYR A 1 117 ? 21.350 33.621 30.065 1.00 5.31 121 TYR A N 1
ATOM 746 C CA . TYR A 1 117 ? 20.664 32.429 29.591 1.00 5.72 121 TYR A CA 1
ATOM 747 C C . TYR A 1 117 ? 21.555 31.667 28.658 1.00 5.40 121 TYR A C 1
ATOM 748 O O . TYR A 1 117 ? 22.453 32.201 27.995 1.00 6.44 121 TYR A O 1
ATOM 757 N N . GLY A 1 118 ? 21.326 30.341 28.587 1.00 5.57 122 GLY A N 1
ATOM 758 C CA . GLY A 1 118 ? 22.087 29.497 27.658 1.00 5.82 122 GLY A CA 1
ATOM 759 C C . GLY A 1 118 ? 21.323 29.258 26.389 1.00 6.01 122 GLY A C 1
ATOM 760 O O . GLY A 1 118 ? 20.185 28.746 26.414 1.00 6.65 122 GLY A O 1
ATOM 761 N N . ASN A 1 119 ? 21.930 29.568 25.250 1.00 6.20 123 ASN A N 1
ATOM 762 C CA . ASN A 1 119 ? 21.371 29.229 23.937 1.00 6.56 123 ASN A CA 1
ATOM 763 C C . ASN A 1 119 ? 21.644 27.768 23.580 1.00 6.76 123 ASN A C 1
ATOM 764 O O . ASN A 1 119 ? 22.264 27.476 22.568 1.00 8.14 123 ASN A O 1
ATOM 769 N N . GLY A 1 120 ? 21.238 26.834 24.460 1.00 6.89 124 GLY A N 1
ATOM 770 C CA . GLY A 1 120 ? 21.290 25.441 24.118 1.00 7.81 124 GLY A CA 1
ATOM 771 C C . GLY A 1 120 ? 22.679 24.864 23.978 1.00 8.83 124 GLY A C 1
ATOM 772 O O . GLY A 1 120 ? 22.830 23.854 23.278 1.00 11.24 124 GLY A O 1
ATOM 773 N N . GLY A 1 121 ? 23.639 25.459 24.653 1.00 8.58 125 GLY A N 1
ATOM 774 C CA . GLY A 1 121 ? 25.062 25.092 24.472 1.00 9.62 125 GLY A CA 1
ATOM 775 C C . GLY A 1 121 ? 25.798 25.901 23.415 1.00 9.34 125 GLY A C 1
ATOM 776 O O . GLY A 1 121 ? 27.019 25.786 23.285 1.00 12.37 125 GLY A O 1
ATOM 777 N N . ASN A 1 122 ? 25.074 26.694 22.633 1.00 9.23 126 ASN A N 1
ATOM 778 C CA A ASN A 1 122 ? 25.596 27.531 21.562 0.70 10.01 126 ASN A CA 1
ATOM 779 C CA B ASN A 1 122 ? 25.637 27.510 21.559 0.30 9.26 126 ASN A CA 1
ATOM 780 C C . ASN A 1 122 ? 25.668 28.971 21.994 1.00 8.66 126 ASN A C 1
ATOM 781 O O . ASN A 1 122 ? 24.980 29.840 21.461 1.00 10.49 126 ASN A O 1
ATOM 790 N N . GLY A 1 123 ? 26.498 29.235 23.021 1.00 9.23 127 GLY A N 1
ATOM 791 C CA . GLY A 1 123 ? 26.677 30.562 23.554 1.00 8.61 127 GLY A CA 1
ATOM 792 C C . GLY A 1 123 ? 25.791 30.865 24.739 1.00 7.06 127 GLY A C 1
ATOM 793 O O . GLY A 1 123 ? 24.691 30.326 24.893 1.00 7.68 127 GLY A O 1
ATOM 794 N N . ILE A 1 124 ? 26.258 31.803 25.586 1.00 6.43 128 ILE A N 1
ATOM 795 C CA . ILE A 1 124 ? 25.493 32.333 26.717 1.00 6.15 128 ILE A CA 1
ATOM 796 C C . ILE A 1 124 ? 25.211 33.813 26.443 1.00 5.96 128 ILE A C 1
ATOM 797 O O . ILE A 1 124 ? 26.120 34.562 26.085 1.00 7.06 128 ILE A O 1
ATOM 802 N N . GLY A 1 125 ? 23.938 34.189 26.610 1.00 5.93 129 GLY A N 1
ATOM 803 C CA . GLY A 1 125 ? 23.508 35.551 26.412 1.00 6.17 129 GLY A CA 1
ATOM 804 C C . GLY A 1 125 ? 23.180 36.308 27.686 1.00 5.63 129 GLY A C 1
ATOM 805 O O . GLY A 1 125 ? 23.140 35.739 28.782 1.00 6.33 129 GLY A O 1
ATOM 806 N N . VAL A 1 126 ? 22.943 37.593 27.489 1.00 6.12 130 VAL A N 1
ATOM 807 C CA . VAL A 1 126 ? 22.439 38.480 28.544 1.00 6.33 130 VAL A CA 1
ATOM 808 C C . VAL A 1 126 ? 21.311 39.310 27.988 1.00 6.37 130 VAL A C 1
ATOM 809 O O . VAL A 1 126 ? 21.393 39.891 26.915 1.00 8.06 130 VAL A O 1
ATOM 813 N N . ALA A 1 127 ? 20.200 39.356 28.731 1.00 6.71 131 ALA A N 1
ATOM 814 C CA . ALA A 1 127 ? 19.075 40.228 28.401 1.00 7.10 131 ALA A CA 1
ATOM 815 C C . ALA A 1 127 ? 18.833 41.180 29.556 1.00 6.43 131 ALA A C 1
ATOM 816 O O . ALA A 1 127 ? 19.116 40.869 30.718 1.00 7.79 131 ALA A O 1
ATOM 818 N N . VAL A 1 128 ? 18.351 42.384 29.235 1.00 6.40 132 VAL A N 1
ATOM 819 C CA . VAL A 1 128 ? 18.303 43.473 30.194 1.00 6.61 132 VAL A CA 1
ATOM 820 C C . VAL A 1 128 ? 16.893 44.052 30.211 1.00 6.32 132 VAL A C 1
ATOM 821 O O . VAL A 1 128 ? 16.243 44.173 29.180 1.00 6.88 132 VAL A O 1
ATOM 825 N N . SER A 1 129 ? 16.495 44.518 31.392 1.00 6.67 133 SER A N 1
ATOM 826 C CA . SER A 1 129 ? 15.251 45.286 31.544 1.00 7.70 133 SER A CA 1
ATOM 827 C C . SER A 1 129 ? 15.390 46.229 32.705 1.00 7.28 133 SER A C 1
ATOM 828 O O . SER A 1 129 ? 16.077 45.965 33.668 1.00 8.15 133 SER A O 1
ATOM 831 N N . ASP A 1 130 ? 14.632 47.332 32.647 1.00 8.22 134 ASP A N 1
ATOM 832 C CA . ASP A 1 130 ? 14.487 48.189 33.837 1.00 8.69 134 ASP A CA 1
ATOM 833 C C . ASP A 1 130 ? 13.444 47.665 34.815 1.00 8.85 134 ASP A C 1
ATOM 834 O O . ASP A 1 130 ? 13.352 48.171 35.906 1.00 10.43 134 ASP A O 1
ATOM 839 N N . SER A 1 131 ? 12.677 46.667 34.410 1.00 8.75 135 SER A N 1
ATOM 840 C CA . SER A 1 131 ? 11.621 46.085 35.233 1.00 9.42 135 SER A CA 1
ATOM 841 C C . SER A 1 131 ? 11.935 44.633 35.509 1.00 9.27 135 SER A C 1
ATOM 842 O O . SER A 1 131 ? 12.434 43.929 34.631 1.00 9.46 135 SER A O 1
ATOM 845 N N . PRO A 1 132 ? 11.601 44.134 36.717 1.00 8.71 136 PRO A N 1
ATOM 846 C CA . PRO A 1 132 ? 11.786 42.715 36.963 1.00 8.63 136 PRO A CA 1
ATOM 847 C C . PRO A 1 132 ? 11.003 41.831 36.049 1.00 9.02 136 PRO A C 1
ATOM 848 O O . PRO A 1 132 ? 11.305 40.649 35.889 1.00 9.74 136 PRO A O 1
ATOM 852 N N . THR A 1 133 ? 9.911 42.358 35.469 1.00 9.81 137 THR A N 1
ATOM 853 C CA . THR A 1 133 ? 9.037 41.566 34.652 1.00 10.91 137 THR A CA 1
ATOM 854 C C . THR A 1 133 ? 9.141 41.867 33.181 1.00 10.65 137 THR A C 1
ATOM 855 O O . THR A 1 133 ? 8.331 41.409 32.355 1.00 12.17 137 THR A O 1
ATOM 859 N N . GLY A 1 134 ? 10.201 42.570 32.774 1.00 10.40 138 GLY A N 1
ATOM 860 C CA . GLY A 1 134 ? 10.493 42.757 31.373 1.00 10.93 138 GLY A CA 1
ATOM 861 C C . GLY A 1 134 ? 9.678 43.846 30.747 1.00 12.98 138 GLY A C 1
ATOM 862 O O . GLY A 1 134 ? 9.057 44.657 31.441 1.00 15.42 138 GLY A O 1
ATOM 863 N N . PRO A 1 135 ? 9.647 43.886 29.444 1.00 16.68 139 PRO A N 1
ATOM 864 C CA . PRO A 1 135 ? 10.327 43.000 28.520 1.00 17.85 139 PRO A CA 1
ATOM 865 C C . PRO A 1 135 ? 11.842 42.975 28.681 1.00 14.20 139 PRO A C 1
ATOM 866 O O . PRO A 1 135 ? 12.404 44.064 28.935 1.00 18.79 139 PRO A O 1
ATOM 870 N N . PHE A 1 136 ? 12.471 41.794 28.639 1.00 10.42 140 PHE A N 1
ATOM 871 C CA . PHE A 1 136 ? 13.911 41.714 28.575 1.00 8.11 140 PHE A CA 1
ATOM 872 C C . PHE A 1 136 ? 14.366 41.662 27.158 1.00 7.64 140 PHE A C 1
ATOM 873 O O . PHE A 1 136 ? 13.798 40.948 26.333 1.00 9.10 140 PHE A O 1
ATOM 881 N N . LYS A 1 137 ? 15.474 42.368 26.846 1.00 7.34 141 LYS A N 1
ATOM 882 C CA . LYS A 1 137 ? 16.028 42.406 25.501 1.00 7.44 141 LYS A CA 1
ATOM 883 C C . LYS A 1 137 ? 17.524 42.211 25.582 1.00 6.77 141 LYS A C 1
ATOM 884 O O . LYS A 1 137 ? 18.206 42.858 26.392 1.00 7.10 141 LYS A O 1
ATOM 890 N N . ASP A 1 138 ? 18.066 41.337 24.737 1.00 7.19 142 ASP A N 1
ATOM 891 C CA . ASP A 1 138 ? 19.517 41.142 24.647 1.00 7.12 142 ASP A CA 1
ATOM 892 C C . ASP A 1 138 ? 20.089 42.206 23.727 1.00 7.08 142 ASP A C 1
ATOM 893 O O . ASP A 1 138 ? 19.691 42.290 22.570 1.00 7.91 142 ASP A O 1
ATOM 898 N N . PRO A 1 139 ? 20.960 43.077 24.255 1.00 7.22 143 PRO A N 1
ATOM 899 C CA . PRO A 1 139 ? 21.478 44.213 23.447 1.00 7.81 143 PRO A CA 1
ATOM 900 C C . PRO A 1 139 ? 22.590 43.848 22.497 1.00 7.64 143 PRO A C 1
ATOM 901 O O . PRO A 1 139 ? 23.000 44.716 21.726 1.00 9.48 143 PRO A O 1
ATOM 905 N N . LEU A 1 140 ? 23.073 42.612 22.533 1.00 7.20 144 LEU A N 1
ATOM 906 C CA . LEU A 1 140 ? 24.331 42.275 21.870 1.00 7.37 144 LEU A CA 1
ATOM 907 C C . LEU A 1 140 ? 24.079 41.591 20.523 1.00 7.44 144 LEU A C 1
ATOM 908 O O . LEU A 1 140 ? 23.073 40.903 20.320 1.00 8.66 144 LEU A O 1
ATOM 913 N N . PRO A 1 141 ? 25.033 41.705 19.607 1.00 8.03 145 PRO A N 1
ATOM 914 C CA . PRO A 1 141 ? 24.898 41.033 18.314 1.00 8.59 145 PRO A CA 1
ATOM 915 C C . PRO A 1 141 ? 25.180 39.540 18.367 1.00 8.45 145 PRO A C 1
ATOM 916 O O . PRO A 1 141 ? 24.882 38.830 17.400 1.00 10.77 145 PRO A O 1
ATOM 920 N N . GLY A 1 142 ? 25.797 39.070 19.440 1.00 8.80 146 GLY A N 1
ATOM 921 C CA . GLY A 1 142 ? 26.132 37.682 19.611 1.00 8.44 146 GLY A CA 1
ATOM 922 C C . GLY A 1 142 ? 26.234 37.361 21.080 1.00 8.52 146 GLY A C 1
ATOM 923 O O . GLY A 1 142 ? 25.936 38.192 21.943 1.00 8.75 146 GLY A O 1
ATOM 924 N N . PRO A 1 143 ? 26.645 36.133 21.384 1.00 8.27 147 PRO A N 1
ATOM 925 C CA . PRO A 1 143 ? 26.737 35.722 22.799 1.00 8.08 147 PRO A CA 1
ATOM 926 C C . PRO A 1 143 ? 27.708 36.570 23.588 1.00 7.23 147 PRO A C 1
ATOM 927 O O . PRO A 1 143 ? 28.780 36.953 23.094 1.00 9.38 147 PRO A O 1
ATOM 931 N N . LEU A 1 144 ? 27.401 36.744 24.841 1.00 7.15 148 LEU A N 1
ATOM 932 C CA . LEU A 1 144 ? 28.282 37.348 25.812 1.00 7.48 148 LEU A CA 1
ATOM 933 C C . LEU A 1 144 ? 29.516 36.443 26.028 1.00 7.46 148 LEU A C 1
ATOM 934 O O . LEU A 1 144 ? 30.648 36.934 26.175 1.00 8.83 148 LEU A O 1
ATOM 939 N N . VAL A 1 145 ? 29.272 35.137 26.136 1.00 7.60 149 VAL A N 1
ATOM 940 C CA . VAL A 1 145 ? 30.327 34.152 26.282 1.00 8.26 149 VAL A CA 1
ATOM 941 C C . VAL A 1 145 ? 30.100 33.057 25.240 1.00 8.31 149 VAL A C 1
ATOM 942 O O . VAL A 1 145 ? 28.981 32.577 25.077 1.00 8.18 149 VAL A O 1
ATOM 946 N N . SER A 1 146 ? 31.165 32.722 24.499 1.00 11.59 150 SER A N 1
ATOM 947 C CA . SER A 1 146 ? 31.062 31.796 23.371 1.00 14.07 150 SER A CA 1
ATOM 948 C C . SER A 1 146 ? 32.246 30.822 23.503 1.00 12.89 150 SER A C 1
ATOM 949 O O . SER A 1 146 ? 33.145 30.982 24.349 1.00 12.78 150 SER A O 1
ATOM 952 N N . TRP A 1 147 ? 32.235 29.848 22.604 1.00 14.55 151 TRP A N 1
ATOM 953 C CA . TRP A 1 147 ? 33.353 28.937 22.503 1.00 15.58 151 TRP A CA 1
ATOM 954 C C . TRP A 1 147 ? 34.677 29.656 22.235 1.00 14.97 151 TRP A C 1
ATOM 955 O O . TRP A 1 147 ? 35.736 29.091 22.506 1.00 20.02 151 TRP A O 1
ATOM 966 N N . ASN A 1 148 ? 34.617 30.851 21.635 1.00 15.66 152 ASN A N 1
ATOM 967 C CA . ASN A 1 148 ? 35.831 31.590 21.312 1.00 17.00 152 ASN A CA 1
ATOM 968 C C . ASN A 1 148 ? 36.250 32.607 22.362 1.00 16.16 152 ASN A C 1
ATOM 969 O O . ASN A 1 148 ? 37.280 33.252 22.180 1.00 18.78 152 ASN A O 1
ATOM 974 N N . THR A 1 149 ? 35.519 32.683 23.476 1.00 13.56 153 THR A N 1
ATOM 975 C CA . THR A 1 149 ? 35.918 33.544 24.544 1.00 12.96 153 THR A CA 1
ATOM 976 C C . THR A 1 149 ? 37.256 33.042 25.115 1.00 11.89 153 THR A C 1
ATOM 977 O O . THR A 1 149 ? 37.411 31.859 25.404 1.00 12.05 153 THR A O 1
ATOM 981 N N . PRO A 1 150 ? 38.230 33.917 25.315 1.00 13.16 154 PRO A N 1
ATOM 982 C CA . PRO A 1 150 ? 39.526 33.488 25.845 1.00 13.63 154 PRO A CA 1
ATOM 983 C C . PRO A 1 150 ? 39.403 32.791 27.176 1.00 12.54 154 PRO A C 1
ATOM 984 O O . PRO A 1 150 ? 38.625 33.239 28.055 1.00 12.57 154 PRO A O 1
ATOM 988 N N . GLY A 1 151 ? 40.091 31.648 27.287 1.00 12.62 155 GLY A N 1
ATOM 989 C CA . GLY A 1 151 ? 40.108 30.864 28.512 1.00 13.00 155 GLY A CA 1
ATOM 990 C C . GLY A 1 151 ? 39.060 29.777 28.568 1.00 12.79 155 GLY A C 1
ATOM 991 O O . GLY A 1 151 ? 39.099 28.944 29.487 1.00 14.79 155 GLY A O 1
ATOM 992 N N . VAL A 1 152 ? 38.126 29.761 27.634 1.00 11.86 156 VAL A N 1
ATOM 993 C CA . VAL A 1 152 ? 37.169 28.662 27.607 1.00 12.46 156 VAL A CA 1
ATOM 994 C C . VAL A 1 152 ? 37.798 27.370 27.135 1.00 13.29 156 VAL A C 1
ATOM 995 O O . VAL A 1 152 ? 37.879 26.366 27.867 1.00 13.78 156 VAL A O 1
ATOM 999 N N . GLN A 1 153 ? 38.323 27.413 25.922 1.00 14.44 157 GLN A N 1
ATOM 1000 C CA . GLN A 1 153 ? 38.997 26.249 25.348 1.00 15.57 157 GLN A CA 1
ATOM 1001 C C . GLN A 1 153 ? 40.429 26.253 25.832 1.00 16.68 157 GLN A C 1
ATOM 1002 O O . GLN A 1 153 ? 40.941 27.315 26.106 1.00 21.05 157 GLN A O 1
ATOM 1008 N N . PRO A 1 154 ? 41.114 25.092 25.888 1.00 17.01 158 PRO A N 1
ATOM 1009 C CA . PRO A 1 154 ? 40.587 23.752 25.556 1.00 15.73 158 PRO A CA 1
ATOM 1010 C C . PRO A 1 154 ? 39.590 23.236 26.552 1.00 14.04 158 PRO A C 1
ATOM 1011 O O . PRO A 1 154 ? 39.674 23.503 27.757 1.00 14.38 158 PRO A O 1
ATOM 1015 N N . ALA A 1 155 ? 38.589 22.543 26.042 1.00 16.06 159 ALA A N 1
ATOM 1016 C CA . ALA A 1 155 ? 37.648 21.949 26.895 1.00 20.98 159 ALA A CA 1
ATOM 1017 C C . ALA A 1 155 ? 37.241 20.649 26.146 1.00 22.55 159 ALA A C 1
ATOM 1018 O O . ALA A 1 155 ? 37.113 20.609 24.936 1.00 27.12 159 ALA A O 1
ATOM 1020 N N . GLN A 1 156 ? 37.147 19.534 26.802 1.00 22.42 160 GLN A N 1
ATOM 1021 C CA . GLN A 1 156 ? 36.742 18.422 25.994 1.00 21.59 160 GLN A CA 1
ATOM 1022 C C . GLN A 1 156 ? 35.439 18.147 26.612 1.00 16.19 160 GLN A C 1
ATOM 1023 O O . GLN A 1 156 ? 35.418 18.146 27.724 1.00 19.50 160 GLN A O 1
ATOM 1029 N N . ASN A 1 157 ? 34.446 17.954 25.780 1.00 14.82 161 ASN A N 1
ATOM 1030 C CA . ASN A 1 157 ? 33.085 17.560 26.146 1.00 14.00 161 ASN A CA 1
ATOM 1031 C C . ASN A 1 157 ? 32.304 18.558 26.967 1.00 11.15 161 ASN A C 1
ATOM 1032 O O . ASN A 1 157 ? 31.314 18.233 27.539 1.00 12.09 161 ASN A O 1
ATOM 1037 N N . MET A 1 158 ? 32.803 19.785 27.002 1.00 11.39 162 MET A N 1
ATOM 1038 C CA . MET A 1 158 ? 32.064 20.795 27.807 1.00 11.32 162 MET A CA 1
ATOM 1039 C C . MET A 1 158 ? 30.727 21.194 27.203 1.00 10.32 162 MET A C 1
ATOM 1040 O O . MET A 1 158 ? 30.559 21.278 26.023 1.00 12.00 162 MET A O 1
ATOM 1045 N N . TRP A 1 159 ? 29.809 21.491 28.123 1.00 9.06 163 TRP A N 1
ATOM 1046 C CA . TRP A 1 159 ? 28.538 22.094 27.776 1.00 8.29 163 TRP A CA 1
ATOM 1047 C C . TRP A 1 159 ? 28.659 23.559 28.174 1.00 7.77 163 TRP A C 1
ATOM 1048 O O . TRP A 1 159 ? 28.746 23.881 29.330 1.00 8.48 163 TRP A O 1
ATOM 1059 N N . LEU A 1 160 ? 28.686 24.428 27.159 1.00 7.23 164 LEU A N 1
ATOM 1060 C CA A LEU A 1 160 ? 28.908 25.840 27.423 0.70 7.66 164 LEU A CA 1
ATOM 1061 C CA B LEU A 1 160 ? 28.874 25.871 27.356 0.30 7.15 164 LEU A CA 1
ATOM 1062 C C . LEU A 1 160 ? 27.539 26.490 27.731 1.00 6.99 164 LEU A C 1
ATOM 1063 O O . LEU A 1 160 ? 26.893 27.076 26.862 1.00 8.58 164 LEU A O 1
ATOM 1072 N N . PHE A 1 161 ? 27.106 26.337 28.976 1.00 6.76 165 PHE A N 1
ATOM 1073 C CA . PHE A 1 161 ? 25.766 26.717 29.343 1.00 6.17 165 PHE A CA 1
ATOM 1074 C C . PHE A 1 161 ? 25.655 26.966 30.839 1.00 5.53 165 PHE A C 1
ATOM 1075 O O . PHE A 1 161 ? 26.638 26.930 31.601 1.00 6.23 165 PHE A O 1
ATOM 1083 N N . ASP A 1 162 ? 24.397 27.177 31.279 1.00 5.29 166 ASP A N 1
ATOM 1084 C CA . ASP A 1 162 ? 24.026 27.198 32.691 1.00 5.37 166 ASP A CA 1
ATOM 1085 C C . ASP A 1 162 ? 24.779 28.282 33.500 1.00 4.67 166 ASP A C 1
ATOM 1086 O O . ASP A 1 162 ? 25.427 27.988 34.504 1.00 5.37 166 ASP A O 1
ATOM 1091 N N . PRO A 1 163 ? 24.656 29.534 33.090 1.00 4.91 167 PRO A N 1
ATOM 1092 C CA . PRO A 1 163 ? 25.342 30.591 33.806 1.00 5.05 167 PRO A CA 1
ATOM 1093 C C . PRO A 1 163 ? 24.870 30.751 35.217 1.00 4.80 167 PRO A C 1
ATOM 1094 O O . PRO A 1 163 ? 23.683 30.626 35.530 1.00 4.96 167 PRO A O 1
ATOM 1098 N N . GLY A 1 164 ? 25.783 31.149 36.095 1.00 5.32 168 GLY A N 1
ATOM 1099 C CA . GLY A 1 164 ? 25.499 31.592 37.453 1.00 5.80 168 GLY A CA 1
ATOM 1100 C C . GLY A 1 164 ? 26.285 32.839 37.746 1.00 5.68 168 GLY A C 1
ATOM 1101 O O . GLY A 1 164 ? 27.513 32.769 37.785 1.00 6.65 168 GLY A O 1
ATOM 1102 N N . VAL A 1 165 ? 25.640 33.987 37.821 1.00 6.00 169 VAL A N 1
ATOM 1103 C CA . VAL A 1 165 ? 26.320 35.269 37.977 1.00 5.81 169 VAL A CA 1
ATOM 1104 C C . VAL A 1 165 ? 26.194 35.744 39.424 1.00 5.87 169 VAL A C 1
ATOM 1105 O O . VAL A 1 165 ? 25.173 35.540 40.076 1.00 7.37 169 VAL A O 1
ATOM 1109 N N . PHE A 1 166 ? 27.259 36.387 39.890 1.00 6.22 170 PHE A N 1
ATOM 1110 C CA . PHE A 1 166 ? 27.421 36.812 41.245 1.00 7.20 170 PHE A CA 1
ATOM 1111 C C . PHE A 1 166 ? 28.212 38.140 41.262 1.00 6.51 170 PHE A C 1
ATOM 1112 O O . PHE A 1 166 ? 29.197 38.233 40.544 1.00 7.71 170 PHE A O 1
ATOM 1120 N N . VAL A 1 167 ? 27.835 39.054 42.155 1.00 6.01 171 VAL A N 1
ATOM 1121 C CA . VAL A 1 167 ? 28.526 40.334 42.316 1.00 6.30 171 VAL A CA 1
ATOM 1122 C C . VAL A 1 167 ? 29.148 40.357 43.716 1.00 6.02 171 VAL A C 1
ATOM 1123 O O . VAL A 1 167 ? 28.414 40.265 44.687 1.00 7.02 171 VAL A O 1
ATOM 1127 N N . ASP A 1 168 ? 30.470 40.465 43.774 1.00 6.61 172 ASP A N 1
ATOM 1128 C CA . ASP A 1 168 ? 31.178 40.402 45.063 1.00 6.78 172 ASP A CA 1
ATOM 1129 C C . ASP A 1 168 ? 31.183 41.776 45.758 1.00 6.94 172 ASP A C 1
ATOM 1130 O O . ASP A 1 168 ? 30.799 42.815 45.201 1.00 8.13 172 ASP A O 1
ATOM 1135 N N . ASP A 1 169 ? 31.639 41.750 47.012 1.00 7.17 173 ASP A N 1
ATOM 1136 C CA . ASP A 1 169 ? 31.707 42.918 47.850 1.00 8.31 173 ASP A CA 1
ATOM 1137 C C . ASP A 1 169 ? 32.567 44.034 47.297 1.00 7.56 173 ASP A C 1
ATOM 1138 O O . ASP A 1 169 ? 32.322 45.206 47.541 1.00 8.52 173 ASP A O 1
ATOM 1143 N N . ASP A 1 170 ? 33.623 43.659 46.566 1.00 7.86 174 ASP A N 1
ATOM 1144 C CA . ASP A 1 170 ? 34.555 44.571 45.907 1.00 8.64 174 ASP A CA 1
ATOM 1145 C C . ASP A 1 170 ? 34.018 45.145 44.637 1.00 7.84 174 ASP A C 1
ATOM 1146 O O . ASP A 1 170 ? 34.714 45.905 43.954 1.00 8.79 174 ASP A O 1
ATOM 1151 N N . GLY A 1 171 ? 32.777 44.794 44.253 1.00 7.57 175 GLY A N 1
ATOM 1152 C CA . GLY A 1 1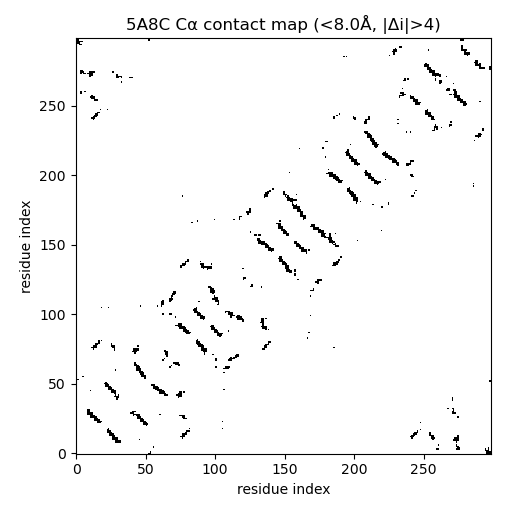71 ? 32.187 45.297 43.042 1.00 8.08 175 GLY A CA 1
ATOM 1153 C C . GLY A 1 171 ? 32.535 44.517 41.795 1.00 7.97 175 GLY A C 1
ATOM 1154 O O . GLY A 1 171 ? 32.097 44.926 40.711 1.00 9.90 175 GLY A O 1
ATOM 1155 N N . GLN A 1 172 ? 33.218 43.389 41.932 1.00 7.33 176 GLN A N 1
ATOM 1156 C CA . GLN A 1 172 ? 33.525 42.561 40.760 1.00 7.09 176 GLN A CA 1
ATOM 1157 C C . GLN A 1 172 ? 32.413 41.526 40.568 1.00 6.65 176 GLN A C 1
ATOM 1158 O O . GLN A 1 172 ? 32.151 40.718 41.454 1.00 7.33 176 GLN A O 1
ATOM 1164 N N . ALA A 1 173 ? 31.806 41.547 39.397 1.00 6.49 177 ALA A N 1
ATOM 1165 C CA . ALA A 1 173 ? 30.884 40.493 38.971 1.00 6.32 177 ALA A CA 1
ATOM 1166 C C . ALA A 1 173 ? 31.651 39.374 38.293 1.00 5.77 177 ALA A C 1
ATOM 1167 O O . ALA A 1 173 ? 32.657 39.586 37.579 1.00 6.26 177 ALA A O 1
ATOM 1169 N N . TYR A 1 174 ? 31.141 38.169 38.477 1.00 6.06 178 TYR A N 1
ATOM 1170 C CA . TYR A 1 174 ? 31.665 36.929 37.932 1.00 6.24 178 TYR A CA 1
ATOM 1171 C C . TYR A 1 174 ? 30.544 36.124 37.341 1.00 5.62 178 TYR A C 1
ATOM 1172 O O . TYR A 1 174 ? 29.471 36.047 37.932 1.00 6.65 178 TYR A O 1
ATOM 1181 N N . MET A 1 175 ? 30.793 35.473 36.208 1.00 5.81 179 MET A N 1
ATOM 1182 C CA . MET A 1 175 ? 29.903 34.461 35.634 1.00 5.42 179 MET A CA 1
ATOM 1183 C C . MET A 1 175 ? 30.578 33.105 35.718 1.00 5.47 179 MET A C 1
ATOM 1184 O O . MET A 1 175 ? 31.626 32.928 35.087 1.00 6.18 179 MET A O 1
ATOM 1189 N N . TYR A 1 176 ? 29.954 32.184 36.422 1.00 5.40 180 TYR A N 1
ATOM 1190 C CA . TYR A 1 176 ? 30.355 30.776 36.462 1.00 5.57 180 TYR A CA 1
ATOM 1191 C C . TYR A 1 176 ? 29.519 30.022 35.440 1.00 5.61 180 TYR A C 1
ATOM 1192 O O . TYR A 1 176 ? 28.333 30.334 35.276 1.00 6.28 180 TYR A O 1
ATOM 1201 N N . PHE A 1 177 ? 30.092 29.054 34.732 1.00 5.53 181 PHE A N 1
ATOM 1202 C CA . PHE A 1 177 ? 29.340 28.365 33.688 1.00 5.64 181 PHE A CA 1
ATOM 1203 C C . PHE A 1 177 ? 30.065 27.055 33.358 1.00 5.65 181 PHE A C 1
ATOM 1204 O O . PHE A 1 177 ? 31.160 26.794 33.865 1.00 6.84 181 PHE A O 1
ATOM 1212 N N . GLY A 1 178 ? 29.439 26.276 32.504 1.00 5.85 182 GLY A N 1
ATOM 1213 C CA . GLY A 1 178 ? 30.034 25.022 32.076 1.00 6.72 182 GLY A CA 1
ATOM 1214 C C . GLY A 1 178 ? 29.138 23.833 32.339 1.00 5.95 182 GLY A C 1
ATOM 1215 O O . GLY A 1 178 ? 27.999 23.943 32.806 1.00 6.63 182 GLY A O 1
ATOM 1216 N N . GLY A 1 179 ? 29.667 22.645 32.072 1.00 6.90 183 GLY A N 1
ATOM 1217 C CA . GLY A 1 179 ? 28.914 21.448 32.223 1.00 7.18 183 GLY A CA 1
ATOM 1218 C C . GLY A 1 179 ? 29.694 20.229 31.761 1.00 6.88 183 GLY A C 1
ATOM 1219 O O . GLY A 1 179 ? 30.627 20.338 30.984 1.00 7.76 183 GLY A O 1
ATOM 1220 N N . ASN A 1 180 ? 29.304 19.078 32.278 1.00 7.33 184 ASN A N 1
ATOM 1221 C CA . ASN A 1 180 ? 29.730 17.765 31.827 1.00 7.79 184 ASN A CA 1
ATOM 1222 C C . ASN A 1 180 ? 31.198 17.486 32.144 1.00 8.15 184 ASN A C 1
ATOM 1223 O O . ASN A 1 180 ? 31.978 17.102 31.277 1.00 10.92 184 ASN A O 1
ATOM 1228 N N . GLY A 1 181 ? 31.589 17.634 33.396 1.00 7.84 185 GLY A N 1
ATOM 1229 C CA . GLY A 1 181 ? 32.907 17.140 33.856 1.00 8.00 185 GLY A CA 1
ATOM 1230 C C . GLY A 1 181 ? 33.446 17.926 34.989 1.00 7.46 185 GLY A C 1
ATOM 1231 O O . GLY A 1 181 ? 33.297 19.135 35.081 1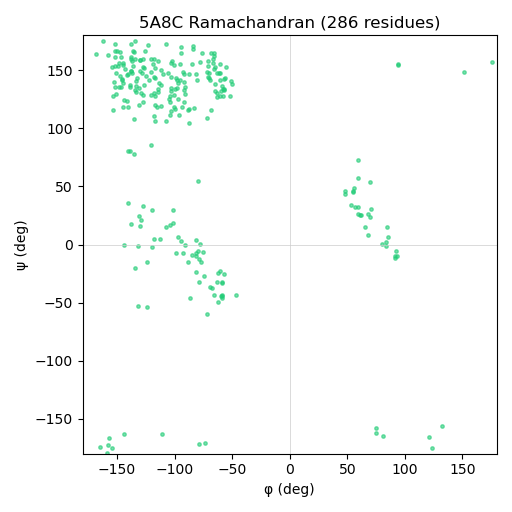.00 7.92 185 GLY A O 1
ATOM 1232 N N . GLN A 1 182 ? 34.205 17.212 35.847 1.00 8.69 186 GLN A N 1
ATOM 1233 C CA . GLN A 1 182 ? 34.850 17.793 36.996 1.00 9.27 186 GLN A CA 1
ATOM 1234 C C . GLN A 1 182 ? 35.583 19.078 36.70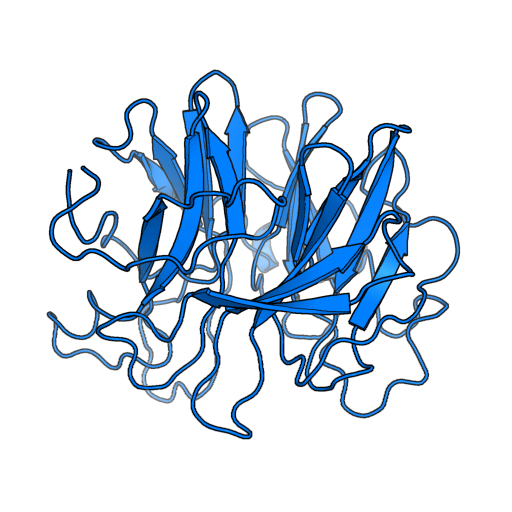5 1.00 8.87 186 GLN A C 1
ATOM 1235 O O . GLN A 1 182 ? 35.556 20.011 37.511 1.00 10.18 186 GLN A O 1
ATOM 1241 N N . ASN A 1 183 ? 36.321 19.125 35.599 1.00 9.16 187 ASN A N 1
ATOM 1242 C CA . ASN A 1 183 ? 37.170 20.266 35.251 1.00 9.77 187 ASN A CA 1
ATOM 1243 C C . ASN A 1 183 ? 36.567 21.133 34.149 1.00 8.57 187 ASN A C 1
ATOM 1244 O O . ASN A 1 183 ? 37.284 21.930 33.543 1.00 9.32 187 ASN A O 1
ATOM 1249 N N . ASN A 1 184 ? 35.269 20.976 33.903 1.00 7.93 188 ASN A N 1
ATOM 1250 C CA . ASN A 1 184 ? 34.558 21.721 32.885 1.00 7.97 188 ASN A CA 1
ATOM 1251 C C . ASN A 1 184 ? 33.741 22.878 33.460 1.00 7.83 188 ASN A C 1
ATOM 1252 O O . ASN A 1 184 ? 32.744 23.281 32.862 1.00 10.36 188 ASN A O 1
ATOM 1257 N N . ILE A 1 185 ? 34.200 23.438 34.565 1.00 7.66 189 ILE A N 1
ATOM 1258 C CA . ILE A 1 185 ? 33.669 24.691 35.085 1.00 7.28 189 ILE A CA 1
ATOM 1259 C C . ILE A 1 185 ? 34.584 25.812 34.615 1.00 6.58 189 ILE A C 1
ATOM 1260 O O . ILE A 1 185 ? 35.825 25.694 34.594 1.00 7.17 189 ILE A O 1
ATOM 1265 N N . ARG A 1 186 ? 33.979 26.920 34.226 1.00 6.30 190 ARG A N 1
ATOM 1266 C CA . ARG A 1 186 ? 34.700 28.142 33.907 1.00 6.86 190 ARG A CA 1
ATOM 1267 C C . ARG A 1 186 ? 34.106 29.295 34.696 1.00 6.52 190 ARG A C 1
ATOM 1268 O O . ARG A 1 186 ? 32.924 29.286 35.045 1.00 6.67 190 ARG A O 1
ATOM 1276 N N . VAL A 1 187 ? 34.924 30.304 34.961 1.00 6.99 191 VAL A N 1
ATOM 1277 C CA . VAL A 1 187 ? 34.452 31.540 35.549 1.00 6.91 191 VAL A CA 1
ATOM 1278 C C . VAL A 1 187 ? 35.150 32.695 34.854 1.00 6.62 191 VAL A C 1
ATOM 1279 O O . VAL A 1 187 ? 36.359 32.662 34.616 1.00 7.76 191 VAL A O 1
ATOM 1283 N N . ILE A 1 188 ? 34.399 33.724 34.515 1.00 6.67 192 ILE A N 1
ATOM 1284 C CA . ILE A 1 188 ? 34.934 34.914 33.860 1.00 6.92 192 ILE A CA 1
ATOM 1285 C C . ILE A 1 188 ? 34.405 36.158 34.547 1.00 6.61 192 ILE A C 1
ATOM 1286 O O . ILE A 1 188 ? 33.259 36.197 35.007 1.00 6.77 192 ILE A O 1
ATOM 1291 N N . LYS A 1 189 ? 35.237 37.187 34.658 1.00 7.10 193 LYS A N 1
ATOM 1292 C CA . LYS A 1 189 ? 34.765 38.476 35.121 1.00 6.75 193 LYS A CA 1
ATOM 1293 C C . LYS A 1 189 ? 33.866 39.153 34.121 1.00 6.65 193 LYS A C 1
ATOM 1294 O O . LYS A 1 189 ? 34.088 39.097 32.919 1.00 7.32 193 LYS A O 1
ATOM 1300 N N . LEU A 1 190 ? 32.816 39.815 34.644 1.00 6.21 194 LEU A N 1
ATOM 1301 C CA . LEU A 1 190 ? 31.990 40.724 33.860 1.00 6.39 194 LEU A CA 1
ATOM 1302 C C . LEU A 1 190 ? 32.300 42.148 34.215 1.00 6.53 194 LEU A C 1
ATOM 1303 O O . LEU A 1 190 ? 32.616 42.467 35.368 1.00 7.54 194 LEU A O 1
ATOM 1308 N N . GLY A 1 191 ? 32.177 43.043 33.235 1.00 6.74 195 GLY A N 1
ATOM 1309 C CA . GLY A 1 191 ? 32.283 44.447 33.522 1.00 7.30 195 GLY A CA 1
ATOM 1310 C C . GLY A 1 191 ? 31.155 44.942 34.399 1.00 6.73 195 GLY A C 1
ATOM 1311 O O . GLY A 1 191 ? 30.093 44.300 34.532 1.00 7.13 195 GLY A O 1
ATOM 1312 N N . ASN A 1 192 ? 31.343 46.137 34.967 1.00 7.17 196 ASN A N 1
ATOM 1313 C CA . ASN A 1 192 ? 30.307 46.705 35.835 1.00 7.50 196 ASN A CA 1
ATOM 1314 C C . ASN A 1 192 ? 29.001 46.942 35.065 1.00 7.58 196 ASN A C 1
ATOM 1315 O O . ASN A 1 192 ? 27.945 46.954 35.700 1.00 8.67 196 ASN A O 1
ATOM 1320 N N . ASP A 1 193 ? 29.051 47.102 33.741 1.00 7.94 197 ASP A N 1
ATOM 1321 C CA . ASP A 1 193 ? 27.833 47.239 32.941 1.00 8.52 197 ASP A CA 1
ATOM 1322 C C . ASP A 1 193 ? 27.108 45.935 32.742 1.00 7.49 197 ASP A C 1
ATOM 1323 O O . ASP A 1 193 ? 25.994 45.958 32.180 1.00 8.17 197 ASP A O 1
ATOM 1328 N N . MET A 1 194 ? 27.665 44.807 33.168 1.00 6.76 198 MET A N 1
ATOM 1329 C CA . MET A 1 194 ? 27.026 43.518 33.206 1.00 6.33 198 MET A CA 1
ATOM 1330 C C . MET A 1 194 ? 26.715 42.908 31.847 1.00 6.76 198 MET A C 1
ATOM 1331 O O . MET A 1 194 ? 26.142 41.819 31.749 1.00 7.31 198 MET A O 1
ATOM 1336 N N . ILE A 1 195 ? 27.216 43.540 30.767 1.00 7.00 199 ILE A N 1
ATOM 1337 C CA . ILE A 1 195 ? 26.944 43.114 29.381 1.00 7.25 199 ILE A CA 1
ATOM 1338 C C . ILE A 1 195 ? 28.237 42.974 28.590 1.00 7.75 199 ILE A C 1
ATOM 1339 O O . ILE A 1 195 ? 28.201 42.938 27.366 1.00 8.80 199 ILE A O 1
ATOM 1344 N N . SER A 1 196 ? 29.368 42.815 29.306 1.00 7.48 200 SER A N 1
ATOM 1345 C CA . SER A 1 196 ? 30.679 42.673 28.731 1.00 7.68 200 SER A CA 1
ATOM 1346 C C . SER A 1 196 ? 31.484 41.790 29.639 1.00 7.66 200 SER A C 1
ATOM 1347 O O . SER A 1 196 ? 31.197 41.701 30.841 1.00 7.90 200 SER A O 1
ATOM 1350 N N . THR A 1 197 ? 32.508 41.153 29.074 1.00 8.24 201 THR A N 1
ATOM 1351 C CA . THR A 1 197 ? 33.466 40.408 29.847 1.00 8.29 201 THR A CA 1
ATOM 1352 C C . THR A 1 197 ? 34.755 41.210 30.014 1.00 9.06 201 THR A C 1
ATOM 1353 O O . THR A 1 197 ? 35.022 42.100 29.230 1.00 11.62 201 THR A O 1
ATOM 1357 N N . VAL A 1 198 ? 35.512 40.854 31.042 1.00 8.76 202 VAL A N 1
ATOM 1358 C CA . VAL A 1 198 ? 36.786 41.462 31.293 1.00 9.86 202 VAL A CA 1
ATOM 1359 C C . VAL A 1 198 ? 37.795 40.316 31.437 1.00 10.23 202 VAL A C 1
ATOM 1360 O O . VAL A 1 198 ? 37.620 39.442 32.273 1.00 10.81 202 VAL A O 1
ATOM 1364 N N . GLY A 1 199 ? 38.823 40.329 30.623 1.00 11.38 203 GLY A N 1
ATOM 1365 C CA . GLY A 1 199 ? 39.871 39.317 30.740 1.00 11.90 203 GLY A CA 1
ATOM 1366 C C . GLY A 1 199 ? 39.420 37.989 30.200 1.00 12.35 203 GLY A C 1
ATOM 1367 O O . GLY A 1 199 ? 38.471 37.869 29.415 1.00 14.00 203 GLY A O 1
ATOM 1368 N N . SER A 1 200 ? 40.087 36.965 30.659 1.00 11.77 204 SER A N 1
ATOM 1369 C CA A SER A 1 200 ? 39.898 35.601 30.212 0.80 11.98 204 SER A CA 1
ATOM 1370 C CA B SER A 1 200 ? 39.782 35.626 30.188 0.20 11.45 204 SER A CA 1
ATOM 1371 C C . SER A 1 200 ? 39.117 34.782 31.270 1.00 10.04 204 SER A C 1
ATOM 1372 O O . SER A 1 200 ? 39.182 35.056 32.461 1.00 11.18 204 SER A O 1
ATOM 1377 N N . ALA A 1 201 ? 38.461 33.757 30.780 1.00 9.72 205 ALA A N 1
ATOM 1378 C CA . ALA A 1 201 ? 37.867 32.768 31.689 1.00 9.31 205 ALA A CA 1
ATOM 1379 C C . ALA A 1 201 ? 38.999 31.963 32.335 1.00 9.30 205 ALA A C 1
ATOM 1380 O O . ALA A 1 201 ? 40.096 31.812 31.786 1.00 11.80 205 ALA A O 1
ATOM 1382 N N . MET A 1 202 ? 38.692 31.466 33.507 1.00 8.33 206 MET A N 1
ATOM 1383 C CA A MET A 1 202 ? 39.576 30.567 34.181 0.80 9.39 206 MET A CA 1
ATOM 1384 C CA B MET A 1 202 ? 39.576 30.566 34.213 0.20 8.22 206 MET A CA 1
ATOM 1385 C C . MET A 1 202 ? 38.828 29.286 34.530 1.00 8.10 206 MET A C 1
ATOM 1386 O O . MET A 1 202 ? 37.591 29.241 34.540 1.00 9.58 206 MET A O 1
ATOM 1395 N N . THR A 1 203 ? 39.585 28.236 34.819 1.00 7.63 207 THR A N 1
ATOM 1396 C CA A THR A 1 203 ? 39.021 26.943 35.132 0.70 7.62 207 THR A CA 1
ATOM 1397 C CA B THR A 1 203 ? 39.066 26.907 35.070 0.30 7.70 207 THR A CA 1
ATOM 1398 C C . THR A 1 203 ? 38.882 26.715 36.598 1.00 7.31 207 THR A C 1
ATOM 1399 O O . THR A 1 203 ? 39.686 27.180 37.415 1.00 8.03 207 THR A O 1
ATOM 1406 N N . MET A 1 204 ? 37.747 26.022 36.935 1.00 7.79 208 MET A N 1
ATOM 1407 C CA . MET A 1 204 ? 37.543 25.501 38.284 1.00 7.48 208 MET A CA 1
ATOM 1408 C C . MET A 1 204 ? 37.259 24.025 38.194 1.00 7.62 208 MET A C 1
ATOM 1409 O O . MET A 1 204 ? 36.949 23.487 37.140 1.00 8.88 208 MET A O 1
ATOM 1414 N N . SER A 1 205 ? 37.327 23.357 39.338 1.00 8.08 209 SER A N 1
ATOM 1415 C CA A SER A 1 205 ? 37.044 21.937 39.421 0.50 8.11 209 SER A CA 1
ATOM 1416 C CA B SER A 1 205 ? 37.112 21.934 39.464 0.50 8.84 209 SER A CA 1
ATOM 1417 C C . SER A 1 205 ? 36.161 21.638 40.639 1.00 8.09 209 SER A C 1
ATOM 1418 O O . SER A 1 205 ? 36.338 22.210 41.704 1.00 9.14 209 SER A O 1
ATOM 1423 N N . ALA A 1 206 ? 35.213 20.739 40.430 1.00 7.78 210 ALA A N 1
ATOM 1424 C CA . ALA A 1 206 ? 34.353 20.280 41.537 1.00 7.70 210 ALA A CA 1
ATOM 1425 C C . ALA A 1 206 ? 34.037 18.826 41.293 1.00 7.63 210 ALA A C 1
ATOM 1426 O O . ALA A 1 206 ? 33.770 18.419 40.169 1.00 7.96 210 ALA A O 1
ATOM 1428 N N . PRO A 1 207 ? 33.989 18.009 42.363 1.00 8.19 211 PRO A N 1
ATOM 1429 C CA . PRO A 1 207 ? 33.782 16.594 42.181 1.00 8.70 211 PRO A CA 1
ATOM 1430 C C . PRO A 1 207 ? 32.473 16.309 41.438 1.00 7.77 211 PRO A C 1
ATOM 1431 O O . PRO A 1 207 ? 31.390 16.754 41.843 1.00 8.05 211 PRO A O 1
ATOM 1435 N N . ARG A 1 208 ? 32.556 15.532 40.375 1.00 7.59 212 ARG A N 1
ATOM 1436 C CA . ARG A 1 208 ? 31.398 15.047 39.674 1.00 7.52 212 ARG A CA 1
ATOM 1437 C C . ARG A 1 208 ? 30.534 16.178 39.078 1.00 6.88 212 ARG A C 1
ATOM 1438 O O . ARG A 1 208 ? 29.327 16.006 38.884 1.00 7.64 212 ARG A O 1
ATOM 1446 N N . PHE A 1 209 ? 31.126 17.325 38.806 1.00 6.92 213 PHE A N 1
ATOM 1447 C CA . PHE A 1 209 ? 30.348 18.442 38.282 1.00 6.40 213 PHE A CA 1
ATOM 1448 C C . PHE A 1 209 ? 29.636 18.070 36.988 1.00 6.10 213 PHE A C 1
ATOM 1449 O O . PHE A 1 209 ? 30.266 17.540 36.043 1.00 7.07 213 PHE A O 1
ATOM 1457 N N . PHE A 1 210 ? 28.350 18.437 36.904 1.00 6.32 214 PHE A N 1
ATOM 1458 C CA . PHE A 1 210 ? 27.546 18.128 35.739 1.00 6.36 214 PHE A CA 1
ATOM 1459 C C . PHE A 1 210 ? 26.931 19.360 35.115 1.00 6.04 214 PHE A C 1
ATOM 1460 O O . PHE A 1 210 ? 27.030 19.546 33.901 1.00 6.87 214 PHE A O 1
ATOM 1468 N N . GLU A 1 211 ? 26.214 20.158 35.909 1.00 6.26 215 GLU A N 1
ATOM 1469 C CA . GLU A 1 211 ? 25.629 21.383 35.338 1.00 6.90 215 GLU A CA 1
ATOM 1470 C C . GLU A 1 211 ? 25.207 22.291 36.525 1.00 5.22 215 GLU A C 1
ATOM 1471 O O . GLU A 1 211 ? 25.540 21.987 37.668 1.00 5.51 215 GLU A O 1
ATOM 1477 N N . ALA A 1 212 ? 24.544 23.398 36.207 1.00 5.09 216 ALA A N 1
ATOM 1478 C CA . ALA A 1 212 ? 23.900 24.201 37.265 1.00 5.19 216 ALA A CA 1
ATOM 1479 C C . ALA A 1 212 ? 24.855 24.951 38.188 1.00 4.94 216 ALA A C 1
ATOM 1480 O O . ALA A 1 212 ? 24.495 25.213 39.343 1.00 5.29 216 ALA A O 1
ATOM 1482 N N . ALA A 1 213 ? 26.024 25.363 37.704 1.00 5.00 217 ALA A N 1
ATOM 1483 C CA . ALA A 1 213 ? 26.945 26.137 38.544 1.00 5.45 217 ALA A CA 1
ATOM 1484 C C . ALA A 1 213 ? 26.225 27.341 39.192 1.00 5.19 217 ALA A C 1
ATOM 1485 O O . ALA A 1 213 ? 25.512 28.095 38.534 1.00 5.57 217 ALA A O 1
ATOM 1487 N N . TYR A 1 214 ? 26.569 27.589 40.453 1.00 5.37 218 TYR A N 1
ATOM 1488 C CA . TYR A 1 214 ? 25.904 28.651 41.209 1.00 5.52 218 TYR A CA 1
ATOM 1489 C C . TYR A 1 214 ? 26.856 29.158 42.270 1.00 5.17 218 TYR A C 1
ATOM 1490 O O . TYR A 1 214 ? 27.569 28.373 42.906 1.00 6.27 218 TYR A O 1
ATOM 1499 N N . MET A 1 215 ? 26.882 30.470 42.476 1.00 5.42 219 MET A N 1
ATOM 1500 C CA . MET A 1 215 ? 27.696 31.093 43.506 1.00 6.12 219 MET A CA 1
ATOM 1501 C C . MET A 1 215 ? 26.863 31.993 44.391 1.00 6.17 219 MET A C 1
ATOM 1502 O O . MET A 1 215 ? 26.083 32.807 43.879 1.00 7.32 219 MET A O 1
ATOM 1507 N N . HIS A 1 216 ? 27.106 31.913 45.691 1.00 6.78 220 HIS A N 1
ATOM 1508 C CA . HIS A 1 216 ? 26.596 32.920 46.645 1.00 6.73 220 HIS A CA 1
ATOM 1509 C C . HIS A 1 216 ? 27.601 33.066 47.744 1.00 6.76 220 HIS A C 1
ATOM 1510 O O . HIS A 1 216 ? 28.462 32.193 47.957 1.00 7.53 220 HIS A O 1
ATOM 1517 N N . LYS A 1 217 ? 27.517 34.168 48.475 1.00 7.63 221 LYS A N 1
ATOM 1518 C CA . LYS A 1 217 ? 28.435 34.471 49.554 1.00 8.33 221 LYS A CA 1
ATOM 1519 C C . LYS A 1 217 ? 27.657 34.661 50.826 1.00 8.87 221 LYS A C 1
ATOM 1520 O O . LYS A 1 217 ? 26.573 35.242 50.825 1.00 10.81 221 LYS A O 1
ATOM 1526 N N . TYR A 1 218 ? 28.194 34.178 51.941 1.00 8.62 222 TYR A N 1
ATOM 1527 C CA . TYR A 1 218 ? 27.549 34.358 53.231 1.00 9.76 222 TYR A CA 1
ATOM 1528 C C . TYR A 1 218 ? 28.598 34.319 54.322 1.00 10.17 222 TYR A C 1
ATOM 1529 O O . TYR A 1 218 ? 29.421 33.394 54.368 1.00 9.78 222 TYR A O 1
ATOM 1538 N N . ASN A 1 219 ? 28.601 35.336 55.183 1.00 11.52 223 ASN A N 1
ATOM 1539 C CA . ASN A 1 219 ? 29.493 35.409 56.328 1.00 12.26 223 ASN A CA 1
ATOM 1540 C C . ASN A 1 219 ? 30.935 35.119 55.989 1.00 12.54 223 ASN A C 1
ATOM 1541 O O . ASN A 1 219 ? 31.609 34.350 56.678 1.00 15.05 223 ASN A O 1
ATOM 1546 N N . GLY A 1 220 ? 31.409 35.732 54.917 1.00 10.91 224 GLY A N 1
ATOM 1547 C CA . GLY A 1 220 ? 32.831 35.626 54.549 1.00 12.11 224 GLY A CA 1
ATOM 1548 C C . GLY A 1 220 ? 33.248 34.428 53.774 1.00 10.91 224 GLY A C 1
ATOM 1549 O O . GLY A 1 220 ? 34.438 34.282 53.465 1.00 14.07 224 GLY A O 1
ATOM 1550 N N . LYS A 1 221 ? 32.310 33.559 53.430 1.00 9.30 225 LYS A N 1
ATOM 1551 C CA . LYS A 1 221 ? 32.581 32.370 52.682 1.00 8.33 225 LYS A CA 1
ATOM 1552 C C . LYS A 1 221 ? 31.873 32.399 51.346 1.00 7.38 225 LYS A C 1
ATOM 1553 O O . LYS A 1 221 ? 30.721 32.855 51.248 1.00 7.76 225 LYS A O 1
ATOM 1559 N N . TYR A 1 222 ? 32.542 31.858 50.329 1.00 7.09 226 TYR A N 1
ATOM 1560 C CA . TYR A 1 222 ? 31.988 31.652 49.003 1.00 6.79 226 TYR A CA 1
ATOM 1561 C C . TYR A 1 222 ? 31.524 30.214 48.899 1.00 6.44 226 TYR A C 1
ATOM 1562 O O . TYR A 1 222 ? 32.228 29.286 49.312 1.00 7.91 226 TYR A O 1
ATOM 1571 N N . TYR A 1 223 ? 30.308 30.023 48.347 1.00 6.23 227 TYR A N 1
ATOM 1572 C CA . TYR A 1 223 ? 29.684 28.722 48.218 1.00 6.05 227 TYR A CA 1
ATOM 1573 C C . TYR A 1 223 ? 29.477 28.441 46.745 1.00 5.95 227 TYR A C 1
ATOM 1574 O O . TYR A 1 223 ? 28.664 29.104 46.092 1.00 6.24 227 TYR A O 1
ATOM 1583 N N . PHE A 1 224 ? 30.231 27.473 46.194 1.00 5.80 228 PHE A N 1
ATOM 1584 C CA . PHE A 1 224 ? 30.037 27.029 44.831 1.00 5.83 228 PHE A CA 1
ATOM 1585 C C . PHE A 1 224 ? 29.156 25.783 44.895 1.00 5.63 228 PHE A C 1
ATOM 1586 O O . PHE A 1 224 ? 29.560 24.755 45.423 1.00 6.16 228 PHE A O 1
ATOM 1594 N N . SER A 1 225 ? 27.926 25.922 44.408 1.00 5.57 229 SER A N 1
ATOM 1595 C CA . SER A 1 225 ? 26.968 24.805 44.403 1.00 5.56 229 SER A CA 1
ATOM 1596 C C . SER A 1 225 ? 26.649 24.411 42.965 1.00 5.27 229 SER A C 1
ATOM 1597 O O . SER A 1 225 ? 26.847 25.214 42.032 1.00 6.13 229 SER A O 1
ATOM 1600 N N . TYR A 1 226 ? 26.193 23.191 42.775 1.00 5.11 230 TYR A N 1
ATOM 1601 C CA . TYR A 1 226 ? 26.099 22.646 41.437 1.00 5.25 230 TYR A CA 1
ATOM 1602 C C . TYR A 1 226 ? 25.295 21.368 41.447 1.00 5.04 230 TYR A C 1
ATOM 1603 O O . TYR A 1 226 ? 25.099 20.750 42.524 1.00 6.08 230 TYR A O 1
ATOM 1612 N N . ALA A 1 227 ? 24.856 20.929 40.282 1.00 5.43 231 ALA A N 1
ATOM 1613 C CA . ALA A 1 227 ? 24.270 19.617 40.113 1.00 5.85 231 ALA A CA 1
ATOM 1614 C C . ALA A 1 227 ? 25.363 18.618 39.737 1.00 5.69 231 ALA A C 1
ATOM 1615 O O . ALA A 1 227 ? 26.146 18.856 38.802 1.00 6.32 231 ALA A O 1
ATOM 1617 N N . SER A 1 228 ? 25.388 17.510 40.465 1.00 5.87 232 SER A N 1
ATOM 1618 C CA . SER A 1 228 ? 26.386 16.438 40.197 1.00 6.47 232 SER A CA 1
ATOM 1619 C C . SER A 1 228 ? 25.890 15.528 39.102 1.00 6.88 232 SER A C 1
ATOM 1620 O O . SER A 1 228 ? 24.736 15.550 38.668 1.00 7.04 232 SER A O 1
ATOM 1623 N N . ASP A 1 229 ? 26.842 14.689 38.627 1.00 7.11 233 ASP A N 1
ATOM 1624 C CA . ASP A 1 229 ? 26.556 13.775 37.543 1.00 7.42 233 ASP A CA 1
ATOM 1625 C C . ASP A 1 229 ? 25.774 12.533 38.051 1.00 7.73 233 ASP A C 1
ATOM 1626 O O . ASP A 1 229 ? 25.320 12.491 39.173 1.00 8.34 233 ASP A O 1
ATOM 1631 N N . PHE A 1 230 ? 25.629 11.576 37.165 1.00 8.67 234 PHE A N 1
ATOM 1632 C CA . PHE A 1 230 ? 24.863 10.356 37.422 1.00 9.80 234 PHE A CA 1
ATOM 1633 C C . PHE A 1 230 ? 25.779 9.154 37.748 1.00 10.62 234 PHE A C 1
ATOM 1634 O O . PHE A 1 230 ? 25.384 8.014 37.634 1.00 13.17 234 PHE A O 1
ATOM 1642 N N . SER A 1 231 ? 27.032 9.441 38.125 1.00 10.64 235 SER A N 1
ATOM 1643 C CA . SER A 1 231 ? 28.040 8.383 38.294 1.00 11.34 235 SER A CA 1
ATOM 1644 C C . SER A 1 231 ? 27.990 7.585 39.565 1.00 12.82 235 SER A C 1
ATOM 1645 O O . SER A 1 231 ? 28.626 6.536 39.663 1.00 15.77 235 SER A O 1
ATOM 1648 N N . GLN A 1 232 ? 27.233 8.020 40.562 1.00 13.88 236 GLN A N 1
ATOM 1649 C CA . GLN A 1 232 ? 27.095 7.211 41.775 1.00 15.71 236 GLN A CA 1
ATOM 1650 C C . GLN A 1 232 ? 25.652 7.257 42.303 1.00 15.03 236 GLN A C 1
ATOM 1651 O O . GLN A 1 232 ? 25.396 7.154 43.509 1.00 21.10 236 GLN A O 1
ATOM 1657 N N . GLY A 1 233 ? 24.732 7.294 41.338 1.00 14.02 237 GLY A N 1
ATOM 1658 C CA . GLY A 1 233 ? 23.336 7.474 41.594 1.00 13.57 237 GLY A CA 1
ATOM 1659 C C . GLY A 1 233 ? 22.867 8.709 40.868 1.00 11.97 237 GLY A C 1
ATOM 1660 O O . GLY A 1 233 ? 23.475 9.206 39.941 1.00 15.50 237 GLY A O 1
ATOM 1661 N N . ALA A 1 234 ? 21.708 9.159 41.226 1.00 10.45 238 ALA A N 1
ATOM 1662 C CA . ALA A 1 234 ? 21.090 10.273 40.525 1.00 9.24 238 ALA A CA 1
ATOM 1663 C C . ALA A 1 234 ? 21.694 11.612 40.944 1.00 8.54 238 ALA A C 1
ATOM 1664 O O . ALA A 1 234 ? 22.237 11.766 42.041 1.00 10.21 238 ALA A O 1
ATOM 1666 N N . SER A 1 235 ? 21.567 12.613 40.081 1.00 7.34 239 SER A N 1
ATOM 1667 C CA . SER A 1 235 ? 22.123 13.927 40.315 1.00 6.56 239 SER A CA 1
ATOM 1668 C C . SER A 1 235 ? 21.609 14.550 41.623 1.00 5.68 239 SER A C 1
ATOM 1669 O O . SER A 1 235 ? 20.398 14.561 41.884 1.00 6.65 239 SER A O 1
ATOM 1672 N N . LYS A 1 236 ? 22.528 15.100 42.396 1.00 6.10 240 LYS A N 1
ATOM 1673 C CA . LYS A 1 236 ? 22.237 15.832 43.630 1.00 5.68 240 LYS A CA 1
ATOM 1674 C C . LYS A 1 236 ? 22.763 17.240 43.509 1.00 5.68 240 LYS A C 1
ATOM 1675 O O . LYS A 1 236 ? 23.727 17.479 42.743 1.00 6.71 240 LYS A O 1
ATOM 1681 N N . ILE A 1 237 ? 22.260 18.151 44.303 1.00 5.43 241 ILE A N 1
ATOM 1682 C CA . ILE A 1 237 ? 22.836 19.485 44.431 1.00 5.61 241 ILE A CA 1
ATOM 1683 C C . ILE A 1 237 ? 23.893 19.400 45.528 1.00 5.47 241 ILE A C 1
ATOM 1684 O O . ILE A 1 237 ? 23.568 19.087 46.682 1.00 6.46 241 ILE A O 1
ATOM 1689 N N . GLU A 1 238 ? 25.136 19.622 45.134 1.00 5.96 242 GLU A N 1
ATOM 1690 C CA . GLU A 1 238 ? 26.288 19.491 46.021 1.00 6.12 242 GLU A CA 1
ATOM 1691 C C . GLU A 1 238 ? 27.038 20.798 46.041 1.00 5.91 242 GLU A C 1
ATOM 1692 O O . GLU A 1 238 ? 26.700 21.740 45.324 1.00 6.08 242 GLU A O 1
ATOM 1698 N N . TYR A 1 239 ? 28.044 20.922 46.936 1.00 6.23 243 TYR A N 1
ATOM 1699 C CA . TYR A 1 239 ? 28.695 22.212 47.062 1.00 6.40 243 TYR A CA 1
ATOM 1700 C C . TYR A 1 239 ? 30.083 22.109 47.664 1.00 6.66 243 TYR A C 1
ATOM 1701 O O . TYR A 1 239 ? 30.468 21.130 48.303 1.00 6.97 243 TYR A O 1
ATOM 1710 N N . MET A 1 240 ? 30.787 23.224 47.443 1.00 6.85 244 MET A N 1
ATOM 1711 C CA . MET A 1 240 ? 32.116 23.490 47.972 1.00 6.93 244 MET A CA 1
ATOM 1712 C C . MET A 1 240 ? 32.142 24.852 48.627 1.00 6.43 244 MET A C 1
ATOM 1713 O O . MET A 1 240 ? 31.336 25.723 48.268 1.00 7.12 244 MET A O 1
ATOM 1718 N N . MET A 1 241 ? 33.100 25.087 49.514 1.00 6.74 245 MET A N 1
ATOM 1719 C CA . MET A 1 241 ? 33.290 26.379 50.159 1.00 6.97 245 MET A CA 1
ATOM 1720 C C . MET A 1 241 ? 34.717 26.848 49.990 1.00 7.29 245 MET A C 1
ATOM 1721 O O . MET A 1 241 ? 35.659 26.027 49.950 1.00 8.04 245 MET A O 1
ATOM 1726 N N . SER A 1 242 ? 34.891 28.180 49.992 1.00 7.14 246 SER A N 1
ATOM 1727 C CA . SER A 1 242 ? 36.223 28.786 49.909 1.00 7.63 246 SER A CA 1
ATOM 1728 C C . SER A 1 242 ? 36.224 30.125 50.598 1.00 8.11 246 SER A C 1
ATOM 1729 O O . SER A 1 242 ? 35.180 30.778 50.736 1.00 8.30 246 SER A O 1
ATOM 1732 N N . ASP A 1 243 ? 37.412 30.607 50.944 1.00 8.45 247 ASP A N 1
ATOM 1733 C CA . ASP A 1 243 ? 37.639 31.999 51.324 1.00 9.36 247 ASP A CA 1
ATOM 1734 C C . ASP A 1 243 ? 37.790 32.926 50.121 1.00 8.11 247 ASP A C 1
ATOM 1735 O O . ASP A 1 243 ? 37.846 34.160 50.323 1.00 8.69 247 ASP A O 1
ATOM 1740 N N . LYS A 1 244 ? 37.843 32.379 48.912 1.00 7.83 248 LYS A N 1
ATOM 1741 C CA . LYS A 1 244 ? 38.096 33.138 47.680 1.00 8.16 248 LYS A CA 1
ATOM 1742 C C . LYS A 1 244 ? 37.032 32.770 46.648 1.00 7.24 248 LYS A C 1
ATOM 1743 O O . LYS A 1 244 ? 36.464 31.696 46.693 1.00 7.90 248 LYS A O 1
ATOM 1749 N N . PRO A 1 245 ? 36.803 33.635 45.630 1.00 7.59 249 PRO A N 1
ATOM 1750 C CA . PRO A 1 245 ? 35.674 33.388 44.709 1.00 7.64 249 PRO A CA 1
ATOM 1751 C C . PRO A 1 245 ? 35.962 32.378 43.627 1.00 7.16 249 PRO A C 1
ATOM 1752 O O . PRO A 1 245 ? 34.998 31.814 43.072 1.00 7.94 249 PRO A O 1
ATOM 1756 N N . THR A 1 246 ? 37.239 32.144 43.256 1.00 7.71 250 THR A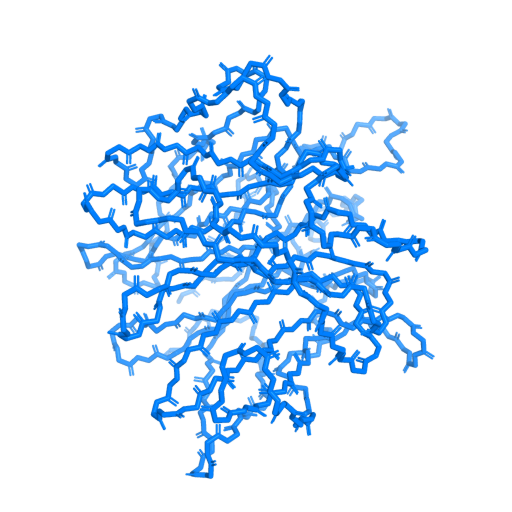 N 1
ATOM 1757 C CA . THR A 1 246 ? 37.523 31.346 42.076 1.00 8.00 250 THR A CA 1
ATOM 1758 C C . THR A 1 246 ? 38.578 30.253 42.303 1.00 7.84 250 THR A C 1
ATOM 1759 O O . THR A 1 246 ? 38.859 29.504 41.370 1.00 9.40 250 THR A O 1
ATOM 1763 N N . THR A 1 247 ? 39.125 30.171 43.507 1.00 8.18 251 THR A N 1
ATOM 1764 C CA . THR A 1 247 ? 40.165 29.244 43.908 1.00 8.79 251 THR A CA 1
ATOM 1765 C C . THR A 1 247 ? 39.944 28.897 45.371 1.00 9.16 251 THR A C 1
ATOM 1766 O O . THR A 1 247 ? 39.137 29.566 46.032 1.00 8.81 251 THR A O 1
ATOM 1770 N N . GLY A 1 248 ? 40.582 27.867 45.852 1.00 9.55 252 GLY A N 1
ATOM 1771 C CA . GLY A 1 248 ? 40.581 27.555 47.254 1.00 10.44 252 GLY A CA 1
ATOM 1772 C C . GLY A 1 248 ? 39.380 26.740 47.727 1.00 9.59 252 GLY A C 1
ATOM 1773 O O . GLY A 1 248 ? 39.189 26.643 48.924 1.00 10.46 252 GLY A O 1
ATOM 1774 N N . PHE A 1 249 ? 38.623 26.146 46.816 1.00 9.08 253 PHE A N 1
ATOM 1775 C CA . PHE A 1 249 ? 37.400 25.429 47.213 1.00 8.77 253 PHE A CA 1
ATOM 1776 C C . PHE A 1 249 ? 37.708 24.026 47.722 1.00 9.32 253 PHE A C 1
ATOM 1777 O O . PHE A 1 249 ? 38.608 23.340 47.227 1.00 11.43 253 PHE A O 1
ATOM 1785 N N . GLN A 1 250 ? 36.890 23.624 48.678 1.00 9.17 254 GLN A N 1
ATOM 1786 C CA . GLN A 1 250 ? 36.903 22.266 49.212 1.00 9.70 254 GLN A CA 1
ATOM 1787 C C . GLN A 1 250 ? 35.470 21.777 49.283 1.00 8.86 254 GLN A C 1
ATOM 1788 O O . GLN A 1 250 ? 34.537 22.466 49.743 1.00 8.76 254 GLN A O 1
ATOM 1794 N N . TYR A 1 251 ? 35.262 20.532 48.870 1.00 8.93 255 TYR A N 1
ATOM 1795 C CA . TYR A 1 251 ? 33.921 19.881 48.854 1.00 8.43 255 TYR A CA 1
ATOM 1796 C C . TYR A 1 251 ? 33.411 19.732 50.257 1.00 7.97 255 TYR A C 1
ATOM 1797 O O . TYR A 1 251 ? 34.132 19.311 51.182 1.00 9.17 255 TYR A O 1
ATOM 1806 N N . LYS A 1 252 ? 32.102 20.008 50.437 1.00 7.77 256 LYS A N 1
ATOM 1807 C CA . LYS A 1 252 ? 31.452 19.971 51.732 1.00 7.94 256 LYS A CA 1
ATOM 1808 C C . LYS A 1 252 ? 30.231 19.059 51.836 1.00 8.35 256 LYS A C 1
ATOM 1809 O O . LYS A 1 252 ? 29.848 18.750 52.962 1.00 9.80 256 LYS A O 1
ATOM 1815 N N . GLY A 1 253 ? 29.667 18.605 50.735 1.00 8.32 257 GLY A N 1
ATOM 1816 C CA . GLY A 1 253 ? 28.539 17.671 50.799 1.00 8.59 257 GLY A CA 1
ATOM 1817 C C . GLY A 1 253 ? 27.391 18.037 49.935 1.00 7.37 257 GLY A C 1
ATOM 1818 O O . GLY A 1 253 ? 27.492 18.746 48.931 1.00 7.66 257 GLY A O 1
ATOM 1819 N N . VAL A 1 254 ? 26.217 17.537 50.336 1.00 7.90 258 VAL A N 1
ATOM 1820 C CA . VAL A 1 254 ? 24.954 17.629 49.610 1.00 7.39 258 VAL A CA 1
ATOM 1821 C C . VAL A 1 254 ? 24.044 18.670 50.237 1.00 7.31 258 VAL A C 1
ATOM 1822 O O . VAL A 1 254 ? 23.768 18.638 51.428 1.00 9.49 258 VAL A O 1
ATOM 1826 N N . ILE A 1 255 ? 23.564 19.581 49.407 1.00 7.08 259 ILE A N 1
ATOM 1827 C CA . ILE A 1 255 ? 22.505 20.520 49.772 1.00 7.89 259 ILE A CA 1
ATOM 1828 C C . ILE A 1 255 ? 21.124 19.944 49.551 1.00 6.79 259 ILE A C 1
ATOM 1829 O O . ILE A 1 255 ? 20.239 20.070 50.400 1.00 8.37 259 ILE A O 1
ATOM 1834 N N . LEU A 1 256 ? 20.893 19.319 48.406 1.00 6.24 260 LEU A N 1
ATOM 1835 C CA . LEU A 1 256 ? 19.556 18.851 48.014 1.00 6.64 260 LEU A CA 1
ATOM 1836 C C . LEU A 1 256 ? 19.688 17.499 47.343 1.00 6.40 260 LEU A C 1
ATOM 1837 O O . LEU A 1 256 ? 20.420 17.391 46.359 1.00 7.44 260 LEU A O 1
ATOM 1842 N N . PRO A 1 257 ? 19.096 16.451 47.883 1.00 6.25 261 PRO A N 1
ATOM 1843 C CA . PRO A 1 257 ? 19.075 15.163 47.193 1.00 6.36 261 PRO A CA 1
ATOM 1844 C C . PRO A 1 257 ? 18.094 15.202 46.016 1.00 5.96 261 PRO A C 1
ATOM 1845 O O . PRO A 1 257 ? 17.612 16.266 45.656 1.00 6.73 261 PRO A O 1
ATOM 1849 N N . GLN A 1 258 ? 17.827 14.048 45.409 1.00 6.56 262 GLN A N 1
ATOM 1850 C CA . GLN A 1 258 ? 16.688 14.031 44.456 1.00 6.48 262 GLN A CA 1
ATOM 1851 C C . GLN A 1 258 ? 15.421 14.408 45.209 1.00 6.72 262 GLN A C 1
ATOM 1852 O O . GLN A 1 258 ? 15.109 13.788 46.221 1.00 8.15 262 GLN A O 1
ATOM 1858 N N . PRO A 1 259 ? 14.689 15.389 44.706 1.00 6.76 263 PRO A N 1
ATOM 1859 C CA . PRO A 1 259 ? 13.370 15.681 45.312 1.00 7.94 263 PRO A CA 1
ATOM 1860 C C . PRO A 1 259 ? 12.400 14.558 45.051 1.00 7.26 263 PRO A C 1
ATOM 1861 O O . PRO A 1 259 ? 12.606 13.750 44.127 1.00 8.02 263 PRO A O 1
ATOM 1865 N N . PRO A 1 260 ? 11.286 14.519 45.771 1.00 7.99 264 PRO A N 1
ATOM 1866 C CA . PRO A 1 260 ? 10.215 13.583 45.404 1.00 8.46 264 PRO A CA 1
ATOM 1867 C C . PRO A 1 260 ? 9.683 13.854 44.015 1.00 7.37 264 PRO A C 1
ATOM 1868 O O . PRO A 1 260 ? 9.760 14.961 43.478 1.00 7.69 264 PRO A O 1
ATOM 1872 N N . ASP A 1 261 ? 9.121 12.799 43.429 1.00 7.19 265 ASP A N 1
ATOM 1873 C CA . ASP A 1 261 ? 8.464 12.920 42.139 1.00 7.40 265 ASP A CA 1
ATOM 1874 C C . ASP A 1 261 ? 9.354 13.520 41.071 1.00 6.58 265 ASP A C 1
ATOM 1875 O O . ASP A 1 261 ? 8.919 14.374 40.288 1.00 6.99 265 ASP A O 1
ATOM 1880 N N . ASN A 1 262 ? 10.597 13.025 40.998 1.00 6.70 266 ASN A N 1
ATOM 1881 C CA . ASN A 1 262 ? 11.541 13.527 40.036 1.00 6.32 266 ASN A CA 1
ATOM 1882 C C . ASN A 1 262 ? 12.055 12.519 39.049 1.00 6.36 266 ASN A C 1
ATOM 1883 O O . ASN A 1 262 ? 12.897 12.877 38.192 1.00 6.89 266 ASN A O 1
ATOM 1888 N N . TYR A 1 263 ? 11.658 11.249 39.140 1.00 7.16 267 TYR A N 1
ATOM 1889 C CA . TYR A 1 263 ? 11.924 10.269 38.081 1.00 7.75 267 TYR A CA 1
ATOM 1890 C C . TYR A 1 263 ? 13.424 10.094 37.805 1.00 7.26 267 TYR A C 1
ATOM 1891 O O . TYR A 1 263 ? 13.826 9.776 36.695 1.00 8.66 267 TYR A O 1
ATOM 1900 N N . SER A 1 264 ? 14.240 10.241 38.856 1.00 7.39 268 SER A N 1
ATOM 1901 C CA . SER A 1 264 ? 15.701 10.053 38.737 1.00 7.58 268 SER A CA 1
ATOM 1902 C C . SER A 1 264 ? 16.304 10.882 37.628 1.00 7.29 268 SER A C 1
ATOM 1903 O O . SER A 1 264 ? 17.292 10.514 37.009 1.00 8.93 268 SER A O 1
ATOM 1906 N N . ASN A 1 265 ? 15.742 12.080 37.410 1.00 6.97 269 ASN A N 1
ATOM 1907 C CA . ASN A 1 265 ? 16.175 12.943 36.324 1.00 6.78 269 ASN A CA 1
ATOM 1908 C C . ASN A 1 265 ? 16.895 14.187 36.853 1.00 5.90 269 ASN A C 1
ATOM 1909 O O . ASN A 1 265 ? 17.360 14.210 37.988 1.00 6.58 269 ASN A O 1
ATOM 1914 N N . ASN A 1 266 ? 17.038 15.206 36.020 1.00 5.65 270 ASN A N 1
ATOM 1915 C CA . ASN A 1 266 ? 17.865 16.322 36.391 1.00 5.59 270 ASN A CA 1
ATOM 1916 C C . ASN A 1 266 ? 17.318 17.124 37.555 1.00 4.95 270 ASN A C 1
ATOM 1917 O O . ASN A 1 266 ? 16.123 17.106 37.906 1.00 5.41 270 ASN A O 1
ATOM 1922 N N . ASN A 1 267 ? 18.239 17.861 38.173 1.00 5.35 271 ASN A N 1
ATOM 1923 C CA . ASN A 1 267 ? 18.068 18.527 39.461 1.00 5.28 271 ASN A CA 1
ATOM 1924 C C . ASN A 1 267 ? 18.768 19.882 39.339 1.00 4.64 271 ASN A C 1
ATOM 1925 O O . ASN A 1 267 ? 19.935 19.885 38.925 1.00 5.18 271 ASN A O 1
ATOM 1930 N N . HIS A 1 268 ? 18.084 21.006 39.572 1.00 5.06 272 HIS A N 1
ATOM 1931 C CA . HIS A 1 268 ? 18.675 22.317 39.302 1.00 4.93 272 HIS A CA 1
ATOM 1932 C C . HIS A 1 268 ? 18.113 23.316 40.290 1.00 4.70 272 HIS A C 1
ATOM 1933 O O . HIS A 1 268 ? 16.926 23.331 40.557 1.00 5.85 272 HIS A O 1
ATOM 1940 N N . HIS A 1 269 ? 18.966 24.140 40.849 1.00 4.75 273 HIS A N 1
ATOM 1941 C CA . HIS A 1 269 ? 18.602 24.975 41.991 1.00 4.87 273 HIS A CA 1
ATOM 1942 C C . HIS A 1 269 ? 19.125 26.403 41.924 1.00 4.59 273 HIS A C 1
ATOM 1943 O O . HIS A 1 269 ? 20.038 26.752 41.133 1.00 4.93 273 HIS A O 1
ATOM 1950 N N . ALA A 1 270 ? 18.647 27.182 42.890 1.00 5.07 274 ALA A N 1
ATOM 1951 C CA . ALA A 1 270 ? 19.261 28.470 43.252 1.00 5.37 274 ALA A CA 1
ATOM 1952 C C . ALA A 1 270 ? 19.102 28.598 44.770 1.00 5.37 274 ALA A C 1
ATOM 1953 O O . ALA A 1 270 ? 18.172 28.087 45.365 1.00 6.92 274 ALA A O 1
ATOM 1955 N N . ILE A 1 271 ? 20.001 29.375 45.378 1.00 6.77 275 ILE A N 1
ATOM 1956 C CA . ILE A 1 271 ? 19.979 29.693 46.821 1.00 6.35 275 ILE A CA 1
ATOM 1957 C C . ILE A 1 271 ? 19.794 31.191 46.999 1.00 6.78 275 ILE A C 1
ATOM 1958 O O . ILE A 1 271 ? 20.528 31.956 46.367 1.00 8.26 275 ILE A O 1
ATOM 1963 N N . VAL A 1 272 ? 18.841 31.575 47.836 1.00 6.45 276 VAL A N 1
ATOM 1964 C CA . VAL A 1 272 ? 18.518 32.977 47.942 1.00 7.18 276 VAL A CA 1
ATOM 1965 C C . VAL A 1 272 ? 18.085 33.291 49.377 1.00 7.12 276 VAL A C 1
ATOM 1966 O O . VAL A 1 272 ? 17.402 32.500 50.021 1.00 8.08 276 VAL A O 1
ATOM 1970 N N . GLU A 1 273 ? 18.437 34.487 49.833 1.00 7.41 277 GLU A N 1
ATOM 1971 C CA . GLU A 1 273 ? 17.996 34.996 51.144 1.00 7.84 277 GLU A CA 1
ATOM 1972 C C . GLU A 1 273 ? 16.815 35.934 50.913 1.00 7.73 277 GLU A C 1
ATOM 1973 O O . GLU A 1 273 ? 16.833 36.788 50.014 1.00 9.49 277 GLU A O 1
ATOM 1979 N N . TYR A 1 274 ? 15.764 35.768 51.717 1.00 8.35 278 TYR A N 1
ATOM 1980 C CA . TYR A 1 274 ? 14.566 36.618 51.590 1.00 8.45 278 TYR A CA 1
ATOM 1981 C C . TYR A 1 274 ? 14.008 36.846 52.970 1.00 8.81 278 TYR A C 1
ATOM 1982 O O . TYR A 1 274 ? 13.694 35.872 53.684 1.00 9.95 278 TYR A O 1
ATOM 1991 N N . LYS A 1 275 ? 13.973 38.107 53.392 1.00 9.55 279 LYS A N 1
ATOM 1992 C CA . LYS A 1 275 ? 13.423 38.496 54.693 1.00 11.04 279 LYS A CA 1
ATOM 1993 C C . LYS A 1 275 ? 14.090 37.724 55.826 1.00 10.89 279 LYS A C 1
ATOM 1994 O O . LYS A 1 275 ? 13.428 37.277 56.759 1.00 14.02 279 LYS A O 1
ATOM 2000 N N . GLY A 1 276 ? 15.404 37.6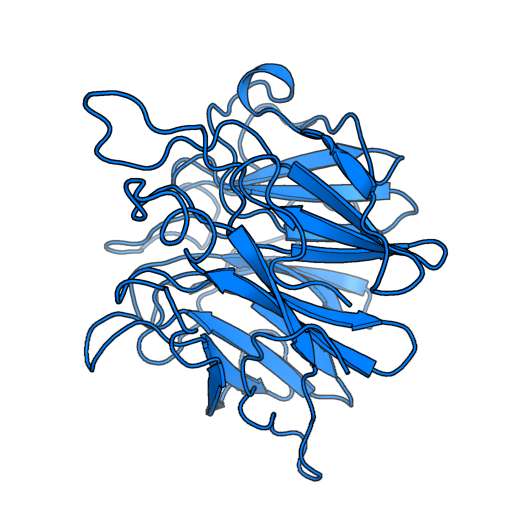29 55.756 1.00 11.36 280 GLY A N 1
ATOM 2001 C CA . GLY A 1 276 ? 16.191 37.081 56.829 1.00 12.80 280 GLY A CA 1
ATOM 2002 C C . GLY A 1 276 ? 16.249 35.572 56.922 1.00 12.16 280 GLY A C 1
ATOM 2003 O O . GLY A 1 276 ? 16.892 35.061 57.837 1.00 16.02 280 GLY A O 1
ATOM 2004 N N . ASN A 1 277 ? 15.585 34.856 56.012 1.00 9.73 281 ASN A N 1
ATOM 2005 C CA . ASN A 1 277 ? 15.640 33.407 55.928 1.00 9.20 281 ASN A CA 1
ATOM 2006 C C . ASN A 1 277 ? 16.243 33.020 54.568 1.00 8.32 281 ASN A C 1
ATOM 2007 O O . ASN A 1 277 ? 16.249 33.808 53.652 1.00 10.51 281 ASN A O 1
ATOM 2012 N N . TRP A 1 278 ? 16.742 31.796 54.506 1.00 7.68 282 TRP A N 1
ATOM 2013 C CA . TRP A 1 278 ? 17.329 31.285 53.274 1.00 7.24 282 TRP A CA 1
ATOM 2014 C C . TRP A 1 278 ? 16.450 30.209 52.682 1.00 7.03 282 TRP A C 1
ATOM 2015 O O . TRP A 1 278 ? 15.792 29.452 53.390 1.00 7.61 282 TRP A O 1
ATOM 2026 N N . TYR A 1 279 ? 16.443 30.145 51.359 1.00 6.72 283 TYR A N 1
ATOM 2027 C CA . TYR A 1 279 ? 15.657 29.192 50.607 1.00 6.79 283 TYR A CA 1
ATOM 2028 C C . TYR A 1 279 ? 16.464 28.595 49.471 1.00 6.27 283 TYR A C 1
ATOM 2029 O O . TYR A 1 279 ? 17.321 29.256 48.876 1.00 7.21 283 TYR A O 1
ATOM 2038 N N . VAL A 1 280 ? 16.167 27.344 49.171 1.00 6.06 284 VAL A N 1
ATOM 2039 C CA . VAL A 1 280 ? 16.571 26.723 47.893 1.00 6.20 284 VAL A CA 1
ATOM 2040 C C . VAL A 1 280 ? 15.332 26.635 47.016 1.00 5.99 284 VAL A C 1
ATOM 2041 O O . VAL A 1 280 ? 14.292 26.089 47.429 1.00 7.18 284 VAL A O 1
ATOM 2045 N N . VAL A 1 281 ? 15.426 27.201 45.814 1.00 5.55 285 VAL A N 1
ATOM 2046 C CA . VAL A 1 281 ? 14.442 27.004 44.770 1.00 5.61 285 VAL A CA 1
ATOM 2047 C C . VAL A 1 281 ? 14.990 25.925 43.849 1.00 5.05 285 VAL A C 1
ATOM 2048 O O . VAL A 1 281 ? 16.188 25.880 43.576 1.00 5.67 285 VAL A O 1
ATOM 2052 N N . TYR A 1 282 ? 14.113 25.051 43.363 1.00 5.15 286 TYR A N 1
ATOM 2053 C CA . TYR A 1 282 ? 14.549 23.893 42.575 1.00 5.08 286 TYR A CA 1
ATOM 2054 C C . TYR A 1 282 ? 13.418 23.443 41.726 1.00 4.95 286 TYR A C 1
ATOM 2055 O O . TYR A 1 282 ? 12.389 24.171 41.581 1.00 5.79 286 TYR A O 1
ATOM 2064 N N . HIS A 1 283 ? 13.484 22.267 41.135 1.00 5.01 287 HIS A N 1
ATOM 2065 C CA . HIS A 1 283 ? 12.351 21.722 40.383 1.00 4.96 287 HIS A CA 1
ATOM 2066 C C . HIS A 1 283 ? 12.140 20.263 40.671 1.00 5.12 287 HIS A C 1
ATOM 2067 O O . HIS A 1 283 ? 13.030 19.508 41.096 1.00 5.42 287 HIS A O 1
ATOM 2074 N N . ASN A 1 284 ? 10.898 19.812 40.406 1.00 5.19 288 ASN A N 1
ATOM 2075 C CA . ASN A 1 284 ? 10.602 18.397 40.345 1.00 5.38 288 ASN A CA 1
ATOM 2076 C C . ASN A 1 284 ? 9.577 18.182 39.253 1.00 5.30 288 ASN A C 1
ATOM 2077 O O . ASN A 1 284 ? 9.442 19.013 38.349 1.00 5.59 288 ASN A O 1
ATOM 2082 N N . ARG A 1 285 ? 8.925 17.023 39.267 1.00 5.82 289 ARG A N 1
ATOM 2083 C CA . ARG A 1 285 ? 7.971 16.632 38.214 1.00 5.95 289 ARG A CA 1
ATOM 2084 C C . ARG A 1 285 ? 6.629 16.206 38.786 1.00 6.10 289 ARG A C 1
ATOM 2085 O O . ARG A 1 285 ? 5.961 15.356 38.239 1.00 7.21 289 ARG A O 1
ATOM 2093 N N . THR A 1 286 ? 6.234 16.837 39.921 1.00 6.15 290 THR A N 1
ATOM 2094 C CA . THR A 1 286 ? 5.003 16.456 40.574 1.00 6.78 290 THR A CA 1
ATOM 2095 C C . THR A 1 286 ? 3.770 16.835 39.781 1.00 7.25 290 THR A C 1
ATOM 2096 O O . THR A 1 286 ? 2.748 16.109 39.817 1.00 8.79 290 THR A O 1
ATOM 2100 N N . VAL A 1 287 ? 3.751 17.977 39.094 1.00 7.05 291 VAL A N 1
ATOM 2101 C CA . VAL A 1 287 ? 2.600 18.354 38.285 1.00 8.24 291 VAL A CA 1
ATOM 2102 C C . VAL A 1 287 ? 2.354 17.364 37.181 1.00 8.21 291 VAL A C 1
ATOM 2103 O O . VAL A 1 287 ? 1.226 16.869 36.972 1.00 9.95 291 VAL A O 1
ATOM 2107 N N . ALA A 1 288 ? 3.423 17.050 36.454 1.00 7.87 292 ALA A N 1
ATOM 2108 C CA . ALA A 1 288 ? 3.316 16.026 35.407 1.00 8.59 292 ALA A CA 1
ATOM 2109 C C . ALA A 1 288 ? 2.855 14.699 35.994 1.00 9.11 292 ALA A C 1
ATOM 2110 O O . ALA A 1 288 ? 1.988 14.025 35.411 1.00 10.87 292 ALA A O 1
ATOM 2112 N N . LYS A 1 289 ? 3.400 14.285 37.138 1.00 8.86 293 LYS A N 1
ATOM 2113 C CA A LYS A 1 289 ? 2.991 13.013 37.739 0.80 9.54 293 LYS A CA 1
ATOM 2114 C CA B LYS A 1 289 ? 2.999 13.009 37.752 0.20 9.81 293 LYS A CA 1
ATOM 2115 C C . LYS A 1 289 ? 1.503 13.018 38.040 1.00 10.34 293 LYS A C 1
ATOM 2116 O O . LYS A 1 289 ? 0.780 12.056 37.713 1.00 12.13 293 LYS A O 1
ATOM 2127 N N . GLN A 1 290 ? 1.001 14.063 38.662 1.00 10.36 294 GLN A N 1
ATOM 2128 C CA . GLN A 1 290 ? -0.413 14.079 39.029 1.00 12.34 294 GLN A CA 1
ATOM 2129 C C . GLN A 1 290 ? -1.290 14.023 37.809 1.00 12.52 294 GLN A C 1
ATOM 2130 O O . GLN A 1 290 ? -2.359 13.427 37.881 1.00 16.85 294 GLN A O 1
ATOM 2136 N N . ARG A 1 291 ? -0.880 14.591 36.686 1.00 11.56 295 ARG A N 1
ATOM 2137 C CA . ARG A 1 291 ? -1.665 14.635 35.470 1.00 12.11 295 ARG A CA 1
ATOM 2138 C C . ARG A 1 291 ? -1.399 13.448 34.547 1.00 12.14 295 ARG A C 1
ATOM 2139 O O . ARG A 1 291 ? -2.017 13.355 33.499 1.00 13.91 295 ARG A O 1
ATOM 2147 N N . GLY A 1 292 ? -0.516 12.536 34.933 1.00 11.63 296 GLY A N 1
ATOM 2148 C CA . GLY A 1 292 ? -0.202 11.386 34.113 1.00 12.35 296 GLY A CA 1
ATOM 2149 C C . GLY A 1 292 ? 0.570 11.723 32.855 1.00 12.42 296 GLY A C 1
ATOM 2150 O O . GLY A 1 292 ? 0.472 10.974 31.893 1.00 16.15 296 GLY A O 1
ATOM 2151 N N . LEU A 1 293 ? 1.272 12.842 32.858 1.00 10.29 297 LEU A N 1
ATOM 2152 C CA . LEU A 1 293 ? 1.951 13.358 31.670 1.00 9.93 297 LEU A CA 1
ATOM 2153 C C . LEU A 1 293 ? 3.395 12.910 31.625 1.00 9.04 297 LEU A C 1
ATOM 2154 O O . LEU A 1 293 ? 3.946 12.447 32.643 1.00 10.83 297 LEU A O 1
ATOM 2159 N N . ASP A 1 294 ? 4.038 13.046 30.473 1.00 9.35 298 ASP A N 1
ATOM 2160 C CA . ASP A 1 294 ? 5.424 12.654 30.332 1.00 9.02 298 ASP A CA 1
ATOM 2161 C C . ASP A 1 294 ? 6.301 13.596 31.153 1.00 7.81 298 ASP A C 1
ATOM 2162 O O . ASP A 1 294 ? 6.338 14.794 30.873 1.00 8.03 298 ASP A O 1
ATOM 2167 N N . PRO A 1 295 ? 7.008 13.110 32.194 1.00 8.08 299 PRO A N 1
ATOM 2168 C CA . PRO A 1 295 ? 7.665 14.053 33.103 1.00 7.53 299 PRO A CA 1
ATOM 2169 C C . PRO A 1 295 ? 9.033 14.509 32.635 1.00 6.93 299 PRO A C 1
ATOM 2170 O O . PRO A 1 295 ? 9.587 15.426 33.243 1.00 7.27 299 PRO A O 1
ATOM 2174 N N . VAL A 1 296 ? 9.626 13.930 31.583 1.00 7.47 300 VAL A N 1
ATOM 2175 C CA . VAL A 1 296 ? 11.038 14.208 31.312 1.00 7.40 300 VAL A CA 1
ATOM 2176 C C . VAL A 1 296 ? 11.308 15.680 31.089 1.00 6.79 300 VAL A C 1
ATOM 2177 O O . VAL A 1 296 ? 12.300 16.219 31.606 1.00 8.23 300 VAL A O 1
ATOM 2181 N N . TYR A 1 297 ? 10.481 16.324 30.279 1.00 6.41 301 TYR A N 1
ATOM 2182 C CA . TYR A 1 297 ? 10.638 17.738 29.905 1.00 6.98 301 TYR A CA 1
ATOM 2183 C C . TYR A 1 297 ? 9.422 18.552 30.352 1.00 6.50 301 TYR A C 1
ATOM 2184 O O . TYR A 1 297 ? 9.076 19.554 29.703 1.00 7.04 301 TYR A O 1
ATOM 2193 N N . GLN A 1 298 ? 8.764 18.145 31.445 1.00 6.38 302 GLN A N 1
ATOM 2194 C CA . GLN A 1 298 ? 7.608 18.873 31.974 1.00 6.46 302 GLN A CA 1
ATOM 2195 C C . GLN A 1 298 ? 7.768 18.974 33.468 1.00 6.07 302 GLN A C 1
ATOM 2196 O O . GLN A 1 298 ? 7.136 18.259 34.254 1.00 6.83 302 GLN A O 1
ATOM 2202 N N . ARG A 1 299 ? 8.632 19.905 33.898 1.00 5.38 303 ARG A N 1
ATOM 2203 C CA . ARG A 1 299 ? 9.020 20.110 35.287 1.00 5.58 303 ARG A CA 1
ATOM 2204 C C . ARG A 1 299 ? 8.147 21.192 35.934 1.00 5.45 303 ARG A C 1
ATOM 2205 O O . ARG A 1 299 ? 7.427 21.915 35.259 1.00 5.94 303 ARG A O 1
ATOM 2213 N N . ASN A 1 300 ? 8.275 21.320 37.256 1.00 5.41 304 ASN A N 1
ATOM 2214 C CA . ASN A 1 300 ? 7.662 22.447 37.968 1.00 5.63 304 ASN A CA 1
ATOM 2215 C C . ASN A 1 300 ? 8.591 22.934 39.058 1.00 5.12 304 ASN A C 1
ATOM 2216 O O . ASN A 1 300 ? 9.269 22.145 39.744 1.00 5.87 304 ASN A O 1
ATOM 2221 N N . VAL A 1 301 ? 8.565 24.240 39.280 1.00 5.46 305 VAL A N 1
ATOM 2222 C CA . VAL A 1 301 ? 9.358 24.863 40.336 1.00 5.51 305 VAL A CA 1
ATOM 2223 C C . VAL A 1 301 ? 8.892 24.430 41.710 1.00 5.45 305 VAL A C 1
ATOM 2224 O O . VAL A 1 301 ? 7.710 24.193 41.981 1.00 6.64 305 VAL A O 1
ATOM 2228 N N . CYS A 1 302 ? 9.834 24.414 42.665 1.00 6.10 306 CYS A N 1
ATOM 2229 C CA . CYS A 1 302 ? 9.667 24.113 44.071 1.00 6.08 306 CYS A CA 1
ATOM 2230 C C . CYS A 1 302 ? 10.478 25.094 44.914 1.00 5.69 306 CYS A C 1
ATOM 2231 O O . CYS A 1 302 ? 11.465 25.640 44.433 1.00 5.90 306 CYS A O 1
ATOM 2234 N N . ILE A 1 303 ? 10.129 25.192 46.182 1.00 6.16 307 ILE A N 1
ATOM 2235 C CA . ILE A 1 303 ? 10.864 26.007 47.138 1.00 6.18 307 ILE A CA 1
ATOM 2236 C C . ILE A 1 303 ? 10.859 25.344 48.488 1.00 6.34 307 ILE A C 1
ATOM 2237 O O . ILE A 1 303 ? 9.804 24.859 48.938 1.00 7.57 307 ILE A O 1
ATOM 2242 N N . ASP A 1 304 ? 11.989 25.373 49.200 1.00 6.59 308 ASP A N 1
ATOM 2243 C CA . ASP A 1 304 ? 12.089 24.916 50.568 1.00 6.81 308 ASP A CA 1
ATOM 2244 C C . ASP A 1 304 ? 13.068 25.762 51.346 1.00 6.92 308 ASP A C 1
ATOM 2245 O O . ASP A 1 304 ? 13.969 26.364 50.752 1.00 7.63 308 ASP A O 1
ATOM 2250 N N . GLN A 1 305 ? 12.917 25.797 52.637 1.00 7.49 309 GLN A N 1
ATOM 2251 C CA . GLN A 1 305 ? 13.857 26.512 53.486 1.00 7.80 309 GLN A CA 1
ATOM 2252 C C . GLN A 1 305 ? 15.216 25.816 53.596 1.00 7.59 309 GLN A C 1
ATOM 2253 O O . GLN A 1 305 ? 15.311 24.577 53.574 1.00 9.51 309 GLN A O 1
ATOM 2259 N N . MET A 1 306 ? 16.258 26.630 53.754 1.00 7.73 310 MET A N 1
ATOM 2260 C CA . MET A 1 306 ? 17.638 26.162 53.890 1.00 8.08 310 MET A CA 1
ATOM 2261 C C . MET A 1 306 ? 18.176 26.750 55.199 1.00 8.38 310 MET A C 1
ATOM 2262 O O . MET A 1 306 ? 17.914 27.922 55.496 1.00 9.76 310 MET A O 1
ATOM 2267 N N . PHE A 1 307 ? 19.021 25.986 55.879 1.00 8.57 311 PHE A N 1
ATOM 2268 C CA . PHE A 1 307 ? 19.624 26.404 57.117 1.00 9.37 311 PHE A CA 1
ATOM 2269 C C . PHE A 1 307 ? 21.126 26.187 57.062 1.00 9.34 311 PHE A C 1
ATOM 2270 O O . PHE A 1 307 ? 21.605 25.231 56.446 1.00 11.20 311 PHE A O 1
ATOM 2278 N N . TYR A 1 308 ? 21.833 27.047 57.784 1.00 9.88 312 TYR A N 1
ATOM 2279 C CA . TYR A 1 308 ? 23.292 26.899 57.986 1.00 10.11 312 TYR A CA 1
ATOM 2280 C C . TYR A 1 308 ? 23.591 26.252 59.348 1.00 10.74 312 TYR A C 1
ATOM 2281 O O . TYR A 1 308 ? 22.902 26.532 60.321 1.00 12.84 312 TYR A O 1
ATOM 2290 N N . ASN A 1 309 ? 24.609 25.422 59.385 1.00 11.46 313 ASN A N 1
ATOM 2291 C CA . ASN A 1 309 ? 25.207 24.967 60.625 1.00 11.64 313 ASN A CA 1
ATOM 2292 C C . ASN A 1 309 ? 26.065 26.076 61.201 1.00 13.34 313 ASN A C 1
ATOM 2293 O O . ASN A 1 309 ? 26.435 27.028 60.497 1.00 13.92 313 ASN A O 1
ATOM 2298 N N . ALA A 1 310 ? 26.427 25.925 62.466 1.00 15.56 314 ALA A N 1
ATOM 2299 C CA . ALA A 1 310 ? 27.255 26.914 63.119 1.00 18.52 314 ALA A CA 1
ATOM 2300 C C . ALA A 1 310 ? 28.597 27.124 62.435 1.00 17.41 314 ALA A C 1
ATOM 2301 O O . ALA A 1 310 ? 29.106 28.252 62.448 1.00 21.23 314 ALA A O 1
ATOM 2303 N N . ASP A 1 311 ? 29.174 26.071 61.844 1.00 17.80 315 ASP A N 1
ATOM 2304 C CA . ASP A 1 311 ? 30.491 26.186 61.182 1.00 19.51 315 ASP A CA 1
ATOM 2305 C C . ASP A 1 311 ? 30.380 26.771 59.749 1.00 17.48 315 ASP A C 1
ATOM 2306 O O . ASP A 1 311 ? 31.375 26.827 59.015 1.00 21.12 315 ASP A O 1
ATOM 2311 N N . GLY A 1 312 ? 29.174 27.161 59.325 1.00 14.19 316 GLY A N 1
ATOM 2312 C CA . GLY A 1 312 ? 28.955 27.733 58.021 1.00 13.39 316 GLY A CA 1
ATOM 2313 C C . GLY A 1 312 ? 28.603 26.751 56.940 1.00 10.63 316 GLY A C 1
ATOM 2314 O O . GLY A 1 312 ? 28.249 27.168 55.833 1.00 11.14 316 GLY A O 1
ATOM 2315 N N . THR A 1 313 ? 28.749 25.453 57.201 1.00 9.96 317 THR A N 1
ATOM 2316 C CA . THR A 1 313 ? 28.262 24.470 56.252 1.00 9.34 317 THR A CA 1
ATOM 2317 C C . THR A 1 313 ? 26.733 24.588 56.194 1.00 9.29 317 THR A C 1
ATOM 2318 O O . THR A 1 313 ? 26.066 25.190 57.050 1.00 9.68 317 THR A O 1
ATOM 2322 N N . ILE A 1 314 ? 26.191 24.030 55.116 1.00 9.39 318 ILE A N 1
ATOM 2323 C CA . ILE A 1 314 ? 24.751 24.046 54.845 1.00 9.73 318 ILE A CA 1
ATOM 2324 C C . ILE A 1 314 ? 24.151 22.705 55.240 1.00 9.94 318 ILE A C 1
ATOM 2325 O O . ILE A 1 314 ? 24.629 21.650 54.812 1.00 11.60 318 ILE A O 1
ATOM 2330 N N . LYS A 1 315 ? 23.085 22.741 56.044 1.00 10.37 319 LYS A N 1
ATOM 2331 C CA A LYS A 1 315 ? 22.359 21.494 56.358 0.50 11.90 319 LYS A CA 1
ATOM 2332 C CA B LYS A 1 315 ? 22.355 21.573 56.413 0.50 11.67 319 LYS A CA 1
ATOM 2333 C C . LYS A 1 315 ? 21.630 21.015 55.137 1.00 10.64 319 LYS A C 1
ATOM 2334 O O . LYS A 1 315 ? 21.093 21.779 54.364 1.00 11.69 319 LYS A O 1
ATOM 2345 N N . GLN A 1 316 ? 21.611 19.717 54.970 1.00 10.54 320 GLN A N 1
ATOM 2346 C CA . GLN A 1 316 ? 20.878 19.175 53.846 1.00 10.69 320 GLN A CA 1
ATOM 2347 C C . GLN A 1 316 ? 19.385 19.585 53.934 1.00 9.40 320 GLN A C 1
ATOM 2348 O O . GLN A 1 316 ? 18.745 19.443 54.970 1.00 9.21 320 GLN A O 1
ATOM 2354 N N . VAL A 1 317 ? 18.858 20.080 52.809 1.00 8.52 321 VAL A N 1
ATOM 2355 C CA . VAL A 1 317 ? 17.468 20.504 52.718 1.00 8.94 321 VAL A CA 1
ATOM 2356 C C . VAL A 1 317 ? 16.563 19.309 52.741 1.00 8.83 321 VAL A C 1
ATOM 2357 O O . VAL A 1 317 ? 16.872 18.246 52.155 1.00 9.36 321 VAL A O 1
ATOM 2361 N N . VAL A 1 318 ? 15.418 19.514 53.392 1.00 9.45 322 VAL A N 1
ATOM 2362 C CA . VAL A 1 318 ? 14.369 18.511 53.488 1.00 10.10 322 VAL A CA 1
ATOM 2363 C C . VAL A 1 318 ? 13.207 18.934 52.600 1.00 10.08 322 VAL A C 1
ATOM 2364 O O . VAL A 1 318 ? 12.472 19.876 52.919 1.00 11.15 322 VAL A O 1
ATOM 2368 N N . PRO A 1 319 ? 13.023 18.264 51.434 1.00 9.67 323 PRO A N 1
ATOM 2369 C CA . PRO A 1 319 ? 11.908 18.647 50.597 1.00 9.62 323 PRO A CA 1
ATOM 2370 C C . PRO A 1 319 ? 10.579 18.455 51.334 1.00 10.41 323 PRO A C 1
ATOM 2371 O O . PRO A 1 319 ? 10.408 17.459 52.035 1.00 11.59 323 PRO A O 1
ATOM 2375 N N . THR A 1 320 ? 9.652 19.368 51.128 1.00 10.57 324 THR A N 1
ATOM 2376 C CA . THR A 1 320 ? 8.351 19.266 51.714 1.00 11.92 324 THR A CA 1
ATOM 2377 C C . THR A 1 320 ? 7.290 19.184 50.637 1.00 11.67 324 THR A C 1
ATOM 2378 O O . THR A 1 320 ? 7.450 19.657 49.515 1.00 13.29 324 THR A O 1
ATOM 2382 N N . VAL A 1 321 ? 6.163 18.598 50.993 1.00 12.83 325 VAL A N 1
ATOM 2383 C CA . VAL A 1 321 ? 5.086 18.356 50.029 1.00 12.93 325 VAL A CA 1
ATOM 2384 C C . VAL A 1 321 ? 3.734 18.860 50.556 1.00 14.73 325 VAL A C 1
ATOM 2385 O O . VAL A 1 321 ? 2.697 18.538 49.986 1.00 16.35 325 VAL A O 1
ATOM 2389 N N . ASP A 1 322 ? 3.739 19.706 51.602 1.00 15.81 326 ASP A N 1
ATOM 2390 C CA . ASP A 1 322 ? 2.512 20.278 52.104 1.00 17.82 326 ASP A CA 1
ATOM 2391 C C . ASP A 1 322 ? 2.624 21.799 52.279 1.00 16.41 326 ASP A C 1
ATOM 2392 O O . ASP A 1 322 ? 1.864 22.412 53.052 1.00 18.52 326 ASP A O 1
ATOM 2397 N N . GLY A 1 323 ? 3.524 22.413 51.527 1.00 14.26 327 GLY A N 1
ATOM 2398 C CA . GLY A 1 323 ? 3.682 23.863 51.550 1.00 14.41 327 GLY A CA 1
ATOM 2399 C C . GLY A 1 323 ? 4.743 24.317 52.519 1.00 14.16 327 GLY A C 1
ATOM 2400 O O . GLY A 1 323 ? 5.033 23.612 53.508 1.00 16.08 327 GLY A O 1
ATOM 2401 N N . LEU A 1 324 ? 5.316 25.494 52.286 1.00 13.97 328 LEU A N 1
ATOM 2402 C CA . LEU A 1 324 ? 6.250 26.052 53.284 1.00 14.99 328 LEU A CA 1
ATOM 2403 C C . LEU A 1 324 ? 5.567 26.155 54.649 1.00 17.40 328 LEU A C 1
ATOM 2404 O O . LEU A 1 324 ? 4.362 26.446 54.761 1.00 19.82 328 LEU A O 1
ATOM 2409 N N . LYS A 1 325 ? 6.307 25.902 55.727 1.00 19.75 329 LYS A N 1
ATOM 2410 C CA . LYS A 1 325 ? 5.845 26.163 57.090 1.00 23.05 329 LYS A CA 1
ATOM 2411 C C . LYS A 1 325 ? 6.029 27.649 57.519 1.00 28.92 329 LYS A C 1
ATOM 2412 O O . LYS A 1 325 ? 5.735 28.032 58.670 1.00 41.71 329 LYS A O 1
#

Organism: Acetivibrio thermocellus (strain ATCC 27405 / DSM 1237 / JCM 9322 / NBRC 103400 / NCIMB 10682 / NRRL B-4536 / VPI 7372) (NCBI:txid203119)

InterPro domains:
  IPR002105 Dockerin type I repeat [PF00404] (616-671)
  IPR002105 Dockerin type I repeat [PS00448] (651-670)
  IPR005084 Carbohydrate binding module family 6 [PF03422] (342-462)
  IPR005084 Carbohydrate binding module family 6 [PF03422] (492-607)
  IPR005084 Carbohydrate binding module family 6 [PS51175] (338-462)
  IPR005084 Carbohydrate binding module family 6 [PS51175] (487-607)
  IPR006584 Cellulose binding, type IV [SM00606] (333-463)
  IPR006584 Cellulose binding, type IV [SM00606] (482-608)
  IPR006710 Glycoside hydrolase, family 43 [PF04616] (38-318)
  IPR008979 Galactose-binding-like domain superfamily [SSF49785] (335-462)
  IPR008979 Galactose-binding-like domain superfamily [SSF49785] (480-606)
  IPR016134 Dockerin domain [PS51766] (611-679)
  IPR018247 EF-Hand 1, calcium-binding site [PS00018] (617-629)
  IPR018247 EF-Hand 1, calcium-binding site [PS00018] (651-663)
  IPR023296 Glycosyl hydrolase, five-bladed beta-propeller domain superfamily [G3DSA:2.115.10.20] (31-329)
  IPR023296 Glycosyl hydrolase, five-bladed beta-propeller domain superfamily [SSF75005] (34-338)
  IPR036439 Dockerin domain superfamily [G3DSA:1.10.1330.10] (612-679)
  IPR036439 Dockerin domain superfamily [SSF63446] (613-678)
  IPR052176 Glycosyl Hydrolase Family 43 Enzymes [PTHR43772] (30-326)

Solvent-accessible surface area: 11910 Å² total; per-residue (Å²): 63,87,58,41,25,13,32,131,57,12,0,0,11,2,6,10,20,54,44,124,38,60,0,15,0,0,1,0,20,1,19,96,51,69,142,78,47,96,78,65,57,2,39,18,0,1,0,2,0,0,74,58,30,130,105,33,60,59,56,24,51,5,0,33,0,155,148,4,13,169,52,6,55,38,0,41,3,6,8,14,15,85,39,71,105,78,1,8,0,0,0,0,14,24,13,100,2,0,0,0,0,34,10,111,36,13,46,12,101,0,102,8,61,34,103,18,50,16,0,30,88,130,17,85,32,0,99,121,23,139,114,11,91,1,15,8,8,2,16,23,50,12,128,111,27,44,0,23,0,0,0,0,0,48,25,93,84,14,0,8,1,1,62,0,11,100,74,0,49,41,47,70,52,57,9,74,84,11,59,1,46,51,1,37,16,2,3,38,8,14,56,78,134,49,75,15,1,0,0,0,0,2,35,87,83,139,47,30,0,82,0,6,3,4,11,4,98,103,24,18,69,46,28,120,85,97,15,34,0,0,28,43,6,50,47,4,112,82,41,14,0,18,2,0,4,15,84,4,138,60,62,30,14,0,0,3,0,1,0,5,5,0,97,119,132,71,73,89,22,56,49,8,2,1,0,4,11,4,61,4,98,37,57,120,109,14,28,8,99,97,6,112,33,56,75,130,12,38,152

B-factor: mean 12.21, std 7.7, range [4.59, 63.08]

Foldseek 3Di:
DAPPQDQPFFWFQWEWDDDPQKIKIKTQGQHDDDPPDDDGDRQFIWIWMDNPQRDIHTLGTQEGPVVAEQEAGHFHRWEWDQAPCKIWIWGDRFLAAIFIWIDNDPSDNTHTPDNGHQDGCPFAAQPPDPPKRFTQWAWDADPVRWIKIWFIFDFQFGIWIFIDDSVRHHTDDGIHIDGDPQAGGAWYWDDDPQKIKTWGWGDCVPFATFIWIWIANDHGDRTDTDTGQEGQDPQAPSADKYWYWDDHPRWIKIKIKGQVSCVVVVHDRHSRIHIDMFTWDADPVRHTDHTDGDRGGYD

CATH classification: 2.115.10.20

Radius of gyration: 17.54 Å; Cα contacts (8 Å, |Δi|>4): 885; chains: 1; bounding box: 42×42×46 Å